Protein AF-A0A373DDN1-F1 (afdb_monomer_lite)

Foldseek 3Di:
DDDDDDDDDDDDDDDDDDDDDDDDDDDDDDPPPPPPPDPLDQPWDKDFLVPDDFFKWKDDPRITTFFAQPQWQDQFFDPWFDLSTKGKDFASRCSHAAEDAPPIFIKGFDDPDDDQKKKKWFKDWWAQAQQFFDQDQDPVRFTKDAQVRGDPPGQCNVFPCVPRPRHIKTFADKQPHGDDPVQATSRRTGHDADAQDKIWIWIDDDNDTDIDITGSGMIMIGTDGMDMFRDWADDPSRMITTDDDQPDDFGWIDMRSSHIHGYHDHPDPDDD

pLDDT: mean 83.94, std 22.07, range [29.09, 98.5]

Structure (mmCIF, N/CA/C/O backbone):
data_AF-A0A373DDN1-F1
#
_entry.id   AF-A0A373DDN1-F1
#
loop_
_atom_site.group_PDB
_atom_site.id
_atom_site.type_symbol
_atom_site.label_atom_id
_atom_site.label_alt_id
_atom_site.label_comp_id
_atom_site.label_asym_id
_atom_site.label_entity_id
_atom_site.label_seq_id
_atom_site.pdbx_PDB_ins_code
_at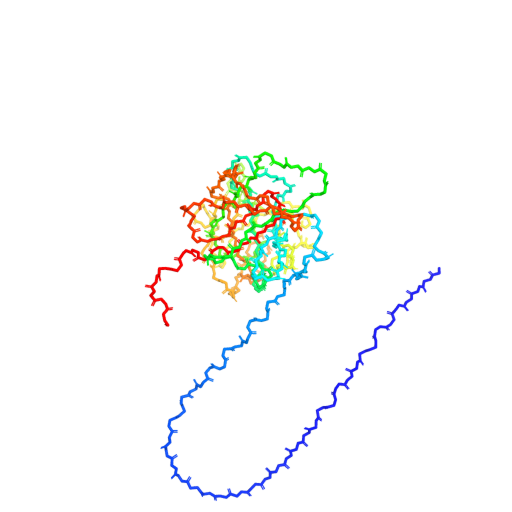om_site.Cartn_x
_atom_site.Cartn_y
_atom_site.Cartn_z
_atom_site.occupancy
_atom_site.B_iso_or_equiv
_atom_site.auth_seq_id
_atom_site.auth_comp_id
_atom_site.auth_asym_id
_atom_site.auth_atom_id
_atom_site.pdbx_PDB_model_num
ATOM 1 N N . MET A 1 1 ? -16.247 -38.563 -6.023 1.00 38.28 1 MET A N 1
ATOM 2 C CA . MET A 1 1 ? -14.884 -39.113 -6.185 1.00 38.28 1 MET A CA 1
ATOM 3 C C . MET A 1 1 ? -13.932 -38.127 -5.522 1.00 38.28 1 MET A C 1
ATOM 5 O O . MET A 1 1 ? -13.609 -37.107 -6.104 1.00 38.28 1 MET A O 1
ATOM 9 N N . LEU A 1 2 ? -13.654 -38.348 -4.236 1.00 30.34 2 LEU A N 1
ATOM 10 C CA . LEU A 1 2 ? -12.919 -37.440 -3.349 1.00 30.34 2 LEU A CA 1
ATOM 11 C C . LEU A 1 2 ? -11.465 -37.910 -3.268 1.00 30.34 2 LEU A C 1
ATOM 13 O O . LEU A 1 2 ? -11.209 -38.995 -2.748 1.00 30.34 2 LEU A O 1
ATOM 17 N N . ILE A 1 3 ? -10.524 -37.115 -3.773 1.00 32.00 3 ILE A N 1
ATOM 18 C CA . ILE A 1 3 ? -9.089 -37.386 -3.641 1.00 32.00 3 ILE A CA 1
ATOM 19 C C . ILE A 1 3 ? -8.580 -36.590 -2.436 1.00 32.00 3 ILE A C 1
ATOM 21 O O . ILE A 1 3 ? -8.402 -35.379 -2.503 1.00 32.00 3 ILE A O 1
ATOM 25 N N . LYS A 1 4 ? -8.374 -37.283 -1.311 1.00 31.09 4 LYS A N 1
ATOM 26 C CA . LYS A 1 4 ? -7.662 -36.758 -0.139 1.00 31.09 4 LYS A CA 1
ATOM 27 C C . LYS A 1 4 ? -6.159 -36.827 -0.412 1.00 31.09 4 LYS A C 1
ATOM 29 O O . LYS A 1 4 ? -5.615 -37.923 -0.518 1.00 31.09 4 LYS A O 1
ATOM 34 N N . HIS A 1 5 ? -5.487 -35.681 -0.489 1.00 34.69 5 HIS A N 1
ATOM 35 C CA . HIS A 1 5 ? -4.027 -35.612 -0.522 1.00 34.69 5 HIS A CA 1
ATOM 36 C C . HIS A 1 5 ? -3.501 -35.522 0.920 1.00 34.69 5 HIS A C 1
ATOM 38 O O . HIS A 1 5 ? -3.707 -34.525 1.607 1.00 34.69 5 HIS A O 1
ATOM 44 N N . GLN A 1 6 ? -2.876 -36.594 1.415 1.00 34.81 6 GLN A N 1
ATOM 45 C CA . GLN A 1 6 ? -2.192 -36.594 2.710 1.00 34.81 6 GLN A CA 1
ATOM 46 C C . GLN A 1 6 ? -0.756 -36.086 2.548 1.00 34.81 6 GLN A C 1
ATOM 48 O O . GLN A 1 6 ? 0.070 -36.738 1.912 1.00 34.81 6 GLN A O 1
ATOM 53 N N . ILE A 1 7 ? -0.443 -34.952 3.178 1.00 37.59 7 ILE A N 1
ATOM 54 C CA . ILE A 1 7 ? 0.923 -34.430 3.290 1.00 37.59 7 ILE A CA 1
ATOM 55 C C . ILE A 1 7 ? 1.607 -35.091 4.494 1.00 37.59 7 ILE A C 1
ATOM 57 O O . ILE A 1 7 ? 1.176 -34.987 5.643 1.00 37.59 7 ILE A O 1
ATOM 61 N N . ARG A 1 8 ? 2.692 -35.812 4.212 1.00 32.22 8 ARG A N 1
ATOM 62 C CA . ARG A 1 8 ? 3.462 -36.629 5.155 1.00 32.22 8 ARG A CA 1
ATOM 63 C C . ARG A 1 8 ? 4.568 -35.774 5.795 1.00 32.22 8 ARG A C 1
ATOM 65 O O . ARG A 1 8 ? 5.596 -35.530 5.170 1.00 32.22 8 ARG A O 1
ATOM 72 N N . LYS A 1 9 ? 4.379 -35.335 7.048 1.00 34.62 9 LYS A N 1
ATOM 73 C CA . LYS A 1 9 ? 5.399 -34.621 7.851 1.00 34.62 9 LYS A CA 1
ATOM 74 C C . LYS A 1 9 ? 6.630 -35.515 8.096 1.00 34.62 9 LYS A C 1
ATOM 76 O O . LYS A 1 9 ? 6.524 -36.546 8.763 1.00 34.62 9 LYS A O 1
ATOM 81 N N . LYS A 1 10 ? 7.807 -35.118 7.597 1.00 35.19 10 LYS A N 1
ATOM 82 C CA . LYS A 1 10 ? 9.105 -35.716 7.966 1.00 35.19 10 LYS A CA 1
ATOM 83 C C . LYS A 1 10 ? 9.575 -35.122 9.300 1.00 35.19 10 LYS A C 1
ATOM 85 O O . LYS A 1 10 ? 9.791 -33.922 9.403 1.00 35.19 10 LYS A O 1
ATOM 90 N N . LYS A 1 11 ? 9.736 -35.973 10.318 1.00 32.91 11 LYS A N 1
ATOM 91 C CA . LYS A 1 11 ? 10.348 -35.631 11.612 1.00 32.91 11 LYS A CA 1
ATOM 92 C C . LYS A 1 11 ? 11.876 -35.674 11.475 1.00 32.91 11 LYS A C 1
ATOM 94 O O . LYS A 1 11 ? 12.429 -36.755 11.274 1.00 32.91 11 LYS A O 1
ATOM 99 N N . GLY A 1 12 ? 12.542 -34.525 11.578 1.00 33.50 12 GLY A N 1
ATOM 100 C CA . GLY A 1 12 ? 13.995 -34.445 11.747 1.00 33.50 12 GLY A CA 1
ATOM 101 C C . GLY A 1 12 ? 14.385 -34.863 13.166 1.00 33.50 12 GLY A C 1
ATOM 102 O O . GLY A 1 12 ? 13.802 -34.385 14.136 1.00 33.50 12 GLY A O 1
ATOM 103 N N . LYS A 1 13 ? 15.323 -35.805 13.288 1.00 33.34 13 LYS A N 1
ATOM 104 C CA . LYS A 1 13 ? 15.887 -36.258 14.566 1.00 33.34 13 LYS A CA 1
ATOM 105 C C . LYS A 1 13 ? 16.989 -35.282 14.992 1.00 33.34 13 LYS A C 1
ATOM 107 O O . LYS A 1 13 ? 17.983 -35.173 14.282 1.00 33.34 13 LYS A O 1
ATOM 112 N N . LEU A 1 14 ? 16.831 -34.620 16.140 1.00 31.55 14 LEU A N 1
ATOM 113 C CA . LEU A 1 14 ? 17.933 -33.943 16.830 1.00 31.55 14 LEU A CA 1
ATOM 114 C C . LEU A 1 14 ? 18.895 -35.001 17.388 1.00 31.55 14 LEU A C 1
ATOM 116 O O . LEU A 1 14 ? 18.476 -35.892 18.129 1.00 31.55 14 LEU A O 1
ATOM 120 N N . LEU A 1 15 ? 20.176 -34.894 17.038 1.00 32.25 15 LEU A N 1
ATOM 121 C CA . LEU A 1 15 ? 21.256 -35.671 17.636 1.00 32.25 15 LEU A CA 1
ATOM 122 C C . LEU A 1 15 ? 21.896 -34.812 18.737 1.00 32.25 15 LEU A C 1
ATOM 124 O O . LEU A 1 15 ? 22.508 -33.788 18.448 1.00 32.25 15 LEU A O 1
ATOM 128 N N . ALA A 1 16 ? 21.726 -35.213 19.995 1.00 32.25 16 ALA A N 1
ATOM 129 C CA . ALA A 1 16 ? 22.420 -34.619 21.131 1.00 32.25 16 ALA A CA 1
ATOM 130 C C . ALA A 1 16 ? 23.812 -35.257 21.257 1.00 32.25 16 ALA A C 1
ATOM 132 O O . ALA A 1 16 ? 23.916 -36.470 21.440 1.00 32.25 16 ALA A O 1
ATOM 133 N N . ILE A 1 17 ? 24.873 -34.454 21.171 1.00 35.41 17 ILE A N 1
ATOM 134 C CA . ILE A 1 17 ? 26.232 -34.864 21.543 1.00 35.41 17 ILE A CA 1
ATOM 135 C C . ILE A 1 17 ? 26.599 -34.092 22.806 1.00 35.41 17 ILE A C 1
ATOM 137 O O . ILE A 1 17 ? 26.802 -32.882 22.774 1.00 35.41 17 ILE A O 1
ATOM 141 N N . GLY A 1 18 ? 26.646 -34.812 23.925 1.00 31.58 18 GLY A N 1
ATOM 142 C CA . GLY A 1 18 ? 27.251 -34.341 25.161 1.00 31.58 18 GLY A CA 1
ATOM 143 C C . GLY A 1 18 ? 28.733 -34.703 25.196 1.00 31.58 18 GLY A C 1
ATOM 144 O O . GLY A 1 18 ? 29.097 -35.838 24.901 1.00 31.58 18 GLY A O 1
ATOM 145 N N . VAL A 1 19 ? 29.572 -33.755 25.608 1.00 34.69 19 VAL A N 1
ATOM 146 C CA . VAL A 1 19 ? 30.915 -34.019 26.136 1.00 34.69 19 VAL A CA 1
ATOM 147 C C . VAL A 1 19 ? 31.100 -33.133 27.362 1.00 34.69 19 VAL A C 1
ATOM 149 O O . VAL A 1 19 ? 30.866 -31.928 27.313 1.00 34.69 19 VAL A O 1
ATOM 152 N N . ALA A 1 20 ? 31.481 -33.759 28.471 1.00 32.00 20 ALA A N 1
ATOM 153 C CA . ALA A 1 20 ? 31.735 -33.119 29.749 1.00 32.00 20 ALA A CA 1
ATOM 154 C C . ALA A 1 20 ? 33.243 -33.049 30.051 1.00 32.00 20 ALA A C 1
ATOM 156 O O . ALA A 1 20 ? 33.975 -33.994 29.772 1.00 32.00 20 ALA A O 1
ATOM 157 N N . MET A 1 21 ? 33.600 -31.965 30.752 1.00 32.56 21 MET A N 1
ATOM 158 C CA . MET A 1 21 ? 34.724 -31.751 31.684 1.00 32.56 21 MET A CA 1
ATOM 159 C C . MET A 1 21 ? 36.158 -31.498 31.177 1.00 32.56 21 MET A C 1
ATOM 161 O O . MET A 1 21 ? 36.818 -32.366 30.620 1.00 32.56 21 MET A O 1
ATOM 165 N N . GLY A 1 22 ? 36.687 -30.335 31.592 1.00 29.09 22 GLY A N 1
ATOM 166 C CA . GLY A 1 22 ? 38.118 -30.044 31.759 1.00 29.09 22 GLY A CA 1
ATOM 167 C C . GLY A 1 22 ? 38.384 -28.578 32.146 1.00 29.09 22 GLY A C 1
ATOM 168 O O . GLY A 1 22 ? 38.060 -27.681 31.382 1.00 29.09 22 GLY A O 1
ATOM 169 N N . LEU A 1 23 ? 38.927 -28.342 33.346 1.00 31.22 23 LEU A N 1
ATOM 170 C CA . LEU A 1 23 ? 39.119 -27.048 34.030 1.00 31.22 23 LEU A CA 1
ATOM 171 C C . LEU A 1 23 ? 40.265 -26.145 33.499 1.00 31.22 23 LEU A C 1
ATOM 173 O O . LEU A 1 23 ? 41.270 -26.639 33.004 1.00 31.22 23 LEU A O 1
ATOM 177 N N . MET A 1 24 ? 40.144 -24.849 33.851 1.00 33.66 24 MET A N 1
ATOM 178 C CA . MET A 1 24 ? 41.166 -23.788 34.039 1.00 33.66 24 MET A CA 1
ATOM 179 C C . MET A 1 24 ? 41.831 -23.138 32.810 1.00 33.66 24 MET A C 1
ATOM 181 O O . MET A 1 24 ? 42.759 -23.673 32.221 1.00 33.66 24 MET A O 1
ATOM 185 N N . SER A 1 25 ? 41.519 -21.859 32.568 1.00 32.31 25 SER A N 1
ATOM 186 C CA . SER A 1 25 ? 42.367 -20.724 32.995 1.00 32.31 25 SER A CA 1
ATOM 187 C C . SER A 1 25 ? 41.760 -19.385 32.543 1.00 32.31 25 SER A C 1
ATOM 189 O O . SER A 1 25 ? 41.100 -19.295 31.511 1.00 32.31 25 SER A O 1
ATOM 191 N N . CYS A 1 26 ? 41.929 -18.348 33.364 1.00 35.50 26 CYS A N 1
ATOM 192 C CA . CYS A 1 26 ? 41.456 -16.995 33.098 1.00 35.50 26 CYS A CA 1
ATOM 193 C C . CYS A 1 26 ? 42.289 -16.318 32.004 1.00 35.50 26 CYS A C 1
ATOM 195 O O . CYS A 1 26 ? 43.483 -16.115 32.201 1.00 35.50 26 CYS A O 1
ATOM 197 N N . THR A 1 27 ? 41.635 -15.817 30.957 1.00 33.94 27 THR A N 1
ATOM 198 C CA . THR A 1 27 ? 42.059 -14.593 30.264 1.00 33.94 27 THR A CA 1
ATOM 199 C C . THR A 1 27 ? 40.825 -13.810 29.839 1.00 33.94 27 THR A C 1
ATOM 201 O O . THR A 1 27 ? 40.026 -14.266 29.026 1.00 33.94 27 THR A O 1
ATOM 204 N N . ILE A 1 28 ? 40.679 -12.623 30.420 1.00 44.28 28 ILE A N 1
ATOM 205 C CA . ILE A 1 28 ? 39.712 -11.601 30.031 1.00 44.28 28 ILE A CA 1
ATOM 206 C C . ILE A 1 28 ? 40.045 -11.180 28.596 1.00 44.28 28 ILE A C 1
ATOM 208 O O . ILE A 1 28 ? 41.098 -10.596 28.364 1.00 44.28 28 ILE A O 1
ATOM 212 N N . THR A 1 29 ? 39.159 -11.460 27.642 1.00 39.19 29 THR A N 1
ATOM 213 C CA . THR A 1 29 ? 39.108 -10.765 26.346 1.00 39.19 29 THR A CA 1
ATOM 214 C C . THR A 1 29 ? 37.643 -10.533 25.990 1.00 39.19 29 THR A C 1
ATOM 216 O O . THR A 1 29 ? 36.791 -11.388 26.225 1.00 39.19 29 THR A O 1
ATOM 219 N N . GLY A 1 30 ? 37.341 -9.306 25.567 1.00 33.56 30 GLY A N 1
ATOM 220 C CA . GLY A 1 30 ? 35.992 -8.763 25.486 1.00 33.56 30 GLY A CA 1
ATOM 221 C C . GLY A 1 30 ? 35.058 -9.569 24.589 1.00 33.56 30 GLY A C 1
ATOM 222 O O . GLY A 1 30 ? 35.368 -9.844 23.433 1.00 33.56 30 GLY A O 1
ATOM 223 N N . CYS A 1 31 ? 33.877 -9.881 25.123 1.00 30.28 31 CYS A N 1
ATOM 224 C CA . CYS A 1 31 ? 32.713 -10.228 24.321 1.00 30.28 31 CYS A CA 1
ATOM 225 C C . CYS A 1 31 ? 32.264 -8.977 23.558 1.00 30.28 31 CYS A C 1
ATOM 227 O O . CYS A 1 31 ? 31.379 -8.251 24.003 1.00 30.28 31 CYS A O 1
ATOM 229 N N . SER A 1 32 ? 32.870 -8.719 22.403 1.00 35.19 32 SER A N 1
ATOM 230 C CA . SER A 1 32 ? 32.142 -8.035 21.342 1.00 35.19 32 SER A CA 1
ATOM 231 C C . SER A 1 32 ? 31.097 -9.032 20.862 1.00 35.19 32 SER A C 1
ATOM 233 O O . SER A 1 32 ? 31.432 -10.003 20.185 1.00 35.19 32 SER A O 1
ATOM 235 N N . ALA A 1 33 ? 29.849 -8.855 21.290 1.00 39.16 33 ALA A N 1
ATOM 236 C CA . ALA A 1 33 ? 28.734 -9.569 20.696 1.00 39.16 33 ALA A CA 1
ATOM 237 C C . ALA A 1 33 ? 28.715 -9.207 19.206 1.00 39.16 33 ALA A C 1
ATOM 239 O O . ALA A 1 33 ? 28.336 -8.100 18.830 1.00 39.16 33 ALA A O 1
ATOM 240 N N . ILE A 1 34 ? 29.197 -10.120 18.363 1.00 38.00 34 ILE A N 1
ATOM 241 C CA . ILE A 1 34 ? 28.939 -10.072 16.931 1.00 38.00 34 ILE A CA 1
ATOM 242 C C . ILE A 1 34 ? 27.452 -10.379 16.821 1.00 38.00 34 ILE A C 1
ATOM 244 O O . ILE A 1 34 ? 27.039 -11.532 16.938 1.00 38.00 34 ILE A O 1
ATOM 248 N N . ILE A 1 35 ? 26.644 -9.330 16.692 1.00 42.75 35 ILE A N 1
ATOM 249 C CA . ILE A 1 35 ? 25.263 -9.461 16.253 1.00 42.75 35 ILE A CA 1
ATOM 250 C C . ILE A 1 35 ? 25.374 -10.034 14.841 1.00 42.75 35 ILE A C 1
ATOM 252 O O . ILE A 1 35 ? 25.771 -9.333 13.912 1.00 42.75 35 ILE A O 1
ATOM 256 N N . GLN A 1 36 ? 25.134 -11.338 14.699 1.00 36.41 36 GLN A N 1
ATOM 257 C CA . GLN A 1 36 ? 24.885 -11.927 13.392 1.00 36.41 36 GLN A CA 1
ATOM 258 C C . GLN A 1 36 ? 23.600 -11.274 12.899 1.00 36.41 36 GLN A C 1
ATOM 260 O O . GLN A 1 36 ? 22.520 -11.578 13.396 1.00 36.41 36 GLN A O 1
ATOM 265 N N . GLN A 1 37 ? 23.748 -10.300 12.006 1.00 40.94 37 GLN A N 1
ATOM 266 C CA . GLN A 1 37 ? 22.637 -9.762 11.248 1.00 40.94 37 GLN A CA 1
ATOM 267 C C . GLN A 1 37 ? 22.041 -10.945 10.491 1.00 40.94 37 GLN A C 1
ATOM 269 O O . GLN A 1 37 ? 22.718 -11.556 9.663 1.00 40.94 37 GLN A O 1
ATOM 274 N N . GLU A 1 38 ? 20.832 -11.337 10.881 1.00 45.44 38 GLU A N 1
ATOM 275 C CA . GLU A 1 38 ? 20.082 -12.379 10.197 1.00 45.44 38 GLU A CA 1
ATOM 276 C C . GLU A 1 38 ? 19.988 -11.974 8.723 1.00 45.44 38 GLU A C 1
ATOM 278 O O . GLU A 1 38 ? 19.633 -10.837 8.402 1.00 45.44 38 GLU A O 1
ATOM 283 N N . GLU A 1 39 ? 20.439 -12.857 7.834 1.00 43.31 39 GLU A N 1
ATOM 284 C CA . GLU A 1 39 ? 20.445 -12.587 6.402 1.00 43.31 39 GLU A CA 1
ATOM 285 C C . GLU A 1 39 ? 18.990 -12.406 5.964 1.00 43.31 39 GLU A C 1
ATOM 287 O O . GLU A 1 39 ? 18.180 -13.327 6.077 1.00 43.31 39 GLU A O 1
ATOM 292 N N . VAL A 1 40 ? 18.639 -11.195 5.526 1.00 53.75 40 VAL A N 1
ATOM 293 C CA . VAL A 1 40 ? 17.295 -10.903 5.024 1.00 53.75 40 VAL A CA 1
ATOM 294 C C . VAL A 1 40 ? 17.109 -11.711 3.745 1.00 53.75 40 VAL A C 1
ATOM 296 O O . VAL A 1 40 ? 17.644 -11.362 2.694 1.00 53.75 40 VAL A O 1
ATOM 299 N N . VAL A 1 41 ? 16.377 -12.820 3.843 1.00 58.41 41 VAL A N 1
ATOM 300 C CA . VAL A 1 41 ? 16.023 -13.640 2.685 1.00 58.41 41 VAL A CA 1
ATOM 301 C C . VAL A 1 41 ? 14.959 -12.886 1.893 1.00 58.41 41 VAL A C 1
ATOM 303 O O . VAL A 1 41 ? 13.795 -12.835 2.294 1.00 58.41 41 VAL A O 1
ATOM 306 N N . LEU A 1 42 ? 15.377 -12.280 0.783 1.00 70.88 42 LEU A N 1
ATOM 307 C CA . LEU A 1 42 ? 14.467 -11.711 -0.204 1.00 70.88 42 LEU A CA 1
ATOM 308 C C . LEU A 1 42 ? 13.702 -12.851 -0.882 1.00 70.88 42 LEU A C 1
ATOM 310 O O . LEU A 1 42 ? 14.303 -13.829 -1.325 1.00 70.88 42 LEU A O 1
ATOM 314 N N . ASP A 1 43 ? 12.383 -12.719 -0.960 1.00 81.25 43 ASP A N 1
ATOM 315 C CA . ASP A 1 43 ? 11.510 -13.682 -1.637 1.00 81.25 43 ASP A CA 1
ATOM 316 C C . ASP A 1 43 ? 10.819 -12.968 -2.798 1.00 81.25 43 ASP A C 1
ATOM 318 O O . ASP A 1 43 ? 9.665 -12.547 -2.715 1.00 81.25 43 ASP A O 1
ATOM 322 N N . ILE A 1 44 ? 11.600 -12.729 -3.850 1.00 86.56 44 ILE A N 1
ATOM 323 C CA . ILE A 1 44 ? 11.195 -11.952 -5.020 1.00 86.56 44 ILE A CA 1
ATOM 324 C C . ILE A 1 44 ? 11.270 -12.869 -6.244 1.00 86.56 44 ILE A C 1
ATOM 326 O O . ILE A 1 44 ? 12.314 -13.486 -6.462 1.00 86.56 44 ILE A O 1
ATOM 330 N N . PRO A 1 45 ? 10.213 -12.959 -7.074 1.00 86.50 45 PRO A N 1
ATOM 331 C CA . PRO A 1 45 ? 10.267 -13.728 -8.311 1.00 86.50 45 PRO A CA 1
ATOM 332 C C . PRO A 1 45 ? 11.380 -13.232 -9.243 1.00 86.50 45 PRO A C 1
ATOM 334 O O . PRO A 1 45 ? 11.372 -12.071 -9.664 1.00 86.50 45 PRO A O 1
ATOM 337 N N . GLU A 1 46 ? 12.302 -14.132 -9.586 1.00 92.62 46 GLU A N 1
ATOM 338 C CA . GLU A 1 46 ? 13.427 -13.869 -10.485 1.00 92.62 46 GLU A CA 1
ATOM 339 C C . GLU A 1 46 ? 13.197 -14.473 -11.873 1.00 92.62 46 GLU A C 1
ATOM 341 O O . GLU A 1 46 ? 12.718 -15.600 -12.008 1.00 92.62 46 GLU A O 1
ATOM 346 N N . TYR A 1 47 ? 13.618 -13.745 -12.905 1.00 95.19 47 TYR A N 1
ATOM 347 C CA . TYR A 1 47 ? 13.579 -14.181 -14.298 1.00 95.19 47 TYR A CA 1
ATOM 348 C C . TYR A 1 47 ? 14.915 -13.912 -14.988 1.00 95.19 47 TYR A C 1
ATOM 350 O O . TYR A 1 47 ? 15.699 -13.043 -14.586 1.00 95.19 47 TYR A O 1
ATOM 358 N N . LYS A 1 48 ? 15.160 -14.644 -16.072 1.00 94.94 48 LYS A N 1
ATOM 359 C CA . LYS A 1 48 ? 16.217 -14.380 -17.048 1.00 94.94 48 LYS A CA 1
ATOM 360 C C . LYS A 1 48 ? 15.600 -13.840 -18.335 1.00 94.94 48 LYS A C 1
ATOM 362 O O . LYS A 1 48 ? 14.396 -13.884 -18.559 1.00 94.94 48 LYS A O 1
ATOM 367 N N . GLU A 1 49 ? 16.434 -13.315 -19.226 1.00 92.94 49 GLU A N 1
ATOM 368 C CA . GLU A 1 49 ? 15.944 -12.741 -20.488 1.00 92.94 49 GLU A CA 1
ATOM 369 C C . GLU A 1 49 ? 15.133 -13.762 -21.315 1.00 92.94 49 GLU A C 1
ATOM 371 O O . GLU A 1 49 ? 14.099 -13.428 -21.905 1.00 92.94 49 GLU A O 1
ATOM 376 N N . SER A 1 50 ? 15.576 -15.025 -21.316 1.00 92.12 50 SER A N 1
ATOM 377 C CA . SER A 1 50 ? 14.989 -16.112 -22.104 1.00 92.12 50 SER A CA 1
ATOM 378 C C . SER A 1 50 ? 13.576 -16.514 -21.680 1.00 92.12 50 SER A C 1
ATOM 380 O O . SER A 1 50 ? 12.826 -17.023 -22.512 1.00 92.12 50 SER A O 1
ATOM 382 N N . ASP A 1 51 ? 13.219 -16.316 -20.411 1.00 93.56 51 ASP A N 1
ATOM 383 C CA . ASP A 1 51 ? 11.935 -16.714 -19.822 1.00 93.56 51 ASP A CA 1
ATOM 384 C C . ASP A 1 51 ? 11.122 -15.531 -19.274 1.00 93.56 51 ASP A C 1
ATOM 386 O O . ASP A 1 51 ? 10.032 -15.737 -18.744 1.00 93.56 51 ASP A O 1
ATOM 390 N N . LEU A 1 52 ? 11.595 -14.296 -19.478 1.00 94.69 52 LEU A N 1
ATOM 391 C CA . LEU A 1 52 ? 10.901 -13.078 -19.066 1.00 94.69 52 LEU A CA 1
ATOM 392 C C . LEU A 1 52 ? 9.499 -12.995 -19.709 1.00 94.69 52 LEU A C 1
ATOM 394 O O . LEU A 1 52 ? 9.415 -12.967 -20.949 1.00 94.69 52 LEU A O 1
ATOM 398 N N . PRO A 1 53 ? 8.408 -12.943 -18.923 1.00 95.00 53 PRO A N 1
ATOM 399 C CA . PRO A 1 53 ? 7.067 -12.744 -19.457 1.00 95.00 53 PRO A CA 1
ATOM 400 C C . PRO A 1 53 ? 6.835 -11.283 -19.873 1.00 95.00 53 PRO A C 1
ATOM 402 O O . PRO A 1 53 ? 7.701 -10.424 -19.710 1.00 95.00 53 PRO A O 1
ATOM 405 N N . ASP A 1 54 ? 5.668 -11.009 -20.453 1.00 95.62 54 ASP A N 1
ATOM 406 C CA . ASP A 1 54 ? 5.252 -9.639 -20.752 1.00 95.62 54 ASP A CA 1
ATOM 407 C C . ASP A 1 54 ? 4.919 -8.916 -19.427 1.00 95.62 54 ASP A C 1
ATOM 409 O O . ASP A 1 54 ? 4.274 -9.498 -18.553 1.00 95.62 54 ASP A O 1
ATOM 413 N N . GLY A 1 55 ? 5.379 -7.674 -19.259 1.00 95.62 55 GLY A N 1
ATOM 414 C CA . GLY A 1 55 ? 5.208 -6.892 -18.030 1.00 95.62 55 GLY A CA 1
ATOM 415 C C . GLY A 1 55 ? 6.330 -5.886 -17.757 1.00 95.62 55 GLY A C 1
ATOM 416 O O . GLY A 1 55 ? 7.222 -5.680 -18.585 1.00 95.62 55 GLY A O 1
ATOM 417 N N . VAL A 1 56 ? 6.269 -5.264 -16.576 1.00 96.56 56 VAL A N 1
ATOM 418 C CA . VAL A 1 56 ? 7.291 -4.356 -16.029 1.00 96.56 56 VAL A CA 1
ATOM 419 C C . VAL A 1 56 ? 8.190 -5.116 -15.057 1.00 96.56 56 VAL A C 1
ATOM 421 O O . VAL A 1 56 ? 7.695 -5.895 -14.247 1.00 96.56 56 VAL A O 1
ATOM 424 N N . PHE A 1 57 ? 9.500 -4.865 -15.104 1.00 97.25 57 PHE A N 1
ATOM 425 C CA . PHE A 1 57 ? 10.480 -5.516 -14.231 1.00 97.25 57 PHE A CA 1
ATOM 426 C C . PHE A 1 57 ? 11.580 -4.554 -13.790 1.00 97.25 57 PHE A C 1
ATOM 428 O O . PHE A 1 57 ? 11.993 -3.673 -14.546 1.00 97.25 57 PHE A O 1
ATOM 435 N N . LEU A 1 58 ? 12.115 -4.773 -12.590 1.00 96.31 58 LEU A N 1
ATOM 436 C CA . LEU A 1 58 ? 13.416 -4.241 -12.199 1.00 96.31 58 LEU A CA 1
ATOM 437 C C . LEU A 1 58 ? 14.507 -5.161 -12.758 1.00 96.31 58 LEU A C 1
ATOM 439 O O . LEU A 1 58 ? 14.503 -6.356 -12.487 1.00 96.31 58 LEU A O 1
ATOM 443 N N . LYS A 1 59 ? 15.466 -4.616 -13.496 1.00 95.38 59 LYS A N 1
ATOM 444 C CA . LYS A 1 59 ? 16.639 -5.327 -14.004 1.00 95.38 59 LYS A CA 1
ATOM 445 C C . LYS A 1 59 ? 17.884 -4.932 -13.212 1.00 95.38 59 LYS A C 1
ATOM 447 O O . LYS A 1 59 ? 18.243 -3.752 -13.149 1.00 95.38 59 LYS A O 1
ATOM 452 N N . VAL A 1 60 ? 18.556 -5.943 -12.668 1.00 92.00 60 VAL A N 1
ATOM 453 C CA . VAL A 1 60 ? 19.859 -5.847 -12.000 1.00 92.00 60 VAL A CA 1
ATOM 454 C C . VAL A 1 60 ? 20.796 -6.819 -12.700 1.00 92.00 60 VAL A C 1
ATOM 456 O O . VAL A 1 60 ? 20.548 -8.024 -12.702 1.00 92.00 60 VAL A O 1
ATOM 459 N N . ASP A 1 61 ? 21.838 -6.292 -13.341 1.00 89.50 61 ASP A N 1
ATOM 460 C CA . ASP A 1 61 ? 22.725 -7.065 -14.216 1.00 89.50 61 ASP A CA 1
ATOM 461 C C . ASP A 1 61 ? 21.916 -7.903 -15.229 1.00 89.50 61 ASP A C 1
ATOM 463 O O . ASP A 1 61 ? 21.171 -7.331 -16.029 1.00 89.50 61 ASP A O 1
ATOM 467 N N . ASP A 1 62 ? 22.014 -9.233 -15.168 1.00 91.12 62 ASP A N 1
ATOM 468 C CA . ASP A 1 62 ? 21.324 -10.187 -16.049 1.00 91.12 62 ASP A CA 1
ATOM 469 C C . ASP A 1 62 ? 20.103 -10.859 -15.384 1.00 91.12 62 ASP A C 1
ATOM 471 O O . ASP A 1 62 ? 19.645 -11.920 -15.826 1.00 91.12 62 ASP A O 1
ATOM 475 N N . THR A 1 63 ? 19.598 -10.295 -14.285 1.00 94.19 63 THR A N 1
ATOM 476 C CA . THR A 1 63 ? 18.428 -10.804 -13.556 1.00 94.19 63 THR A CA 1
ATOM 477 C C . THR A 1 63 ? 17.308 -9.771 -13.548 1.00 94.19 63 THR A C 1
ATOM 479 O O . THR A 1 63 ? 17.540 -8.570 -13.406 1.00 94.19 63 THR A O 1
ATOM 482 N N . PHE A 1 64 ? 16.080 -10.257 -13.696 1.00 96.75 64 PHE A N 1
ATOM 483 C CA . PHE A 1 64 ? 14.867 -9.453 -13.711 1.00 96.75 64 PHE A CA 1
ATOM 484 C C . PHE A 1 64 ? 13.994 -9.830 -12.518 1.00 96.75 64 PHE A C 1
ATOM 486 O O . PHE A 1 64 ? 13.793 -11.010 -12.248 1.00 96.75 64 PHE A O 1
ATOM 493 N N . TYR A 1 65 ? 13.451 -8.827 -11.843 1.00 95.94 65 TYR A N 1
ATOM 494 C CA . TYR A 1 65 ? 12.639 -8.962 -10.644 1.00 95.94 65 TYR A CA 1
ATOM 495 C C . TYR A 1 65 ? 11.258 -8.374 -10.903 1.00 95.94 65 TYR A C 1
ATOM 497 O O . TYR A 1 65 ? 11.141 -7.224 -11.343 1.00 95.94 65 TYR A O 1
ATOM 505 N N . ALA A 1 66 ? 10.214 -9.160 -10.644 1.00 95.44 66 ALA A N 1
ATOM 506 C CA . ALA A 1 66 ? 8.849 -8.655 -10.730 1.00 95.44 66 ALA A CA 1
ATOM 507 C C . ALA A 1 66 ? 8.579 -7.652 -9.590 1.00 95.44 66 ALA A C 1
ATOM 509 O O . ALA A 1 66 ? 8.938 -7.937 -8.445 1.00 95.44 66 ALA A O 1
ATOM 510 N N . PRO A 1 67 ? 7.941 -6.502 -9.872 1.00 95.62 67 PRO A N 1
ATOM 511 C CA . PRO A 1 67 ? 7.414 -5.620 -8.840 1.00 95.62 67 PRO A CA 1
ATOM 512 C C . PRO A 1 67 ? 6.409 -6.355 -7.944 1.00 95.62 67 PRO A C 1
ATOM 514 O O . PRO A 1 67 ? 5.724 -7.281 -8.386 1.00 95.62 67 PRO A O 1
ATOM 517 N N . TYR A 1 68 ? 6.292 -5.933 -6.687 1.00 96.00 68 TYR A N 1
ATOM 518 C CA . TYR A 1 68 ? 5.372 -6.570 -5.749 1.00 96.00 68 TYR A CA 1
ATOM 519 C C . TYR A 1 68 ? 3.946 -6.064 -5.961 1.00 96.00 68 TYR A C 1
ATOM 521 O O . TYR A 1 68 ? 3.684 -4.865 -5.865 1.00 96.00 68 TYR A O 1
ATOM 529 N N . ASN A 1 69 ? 3.023 -6.964 -6.294 1.00 94.31 69 ASN A N 1
ATOM 530 C CA . ASN A 1 69 ? 1.676 -6.584 -6.724 1.00 94.31 69 ASN A CA 1
ATOM 531 C C . ASN A 1 69 ? 0.598 -6.731 -5.636 1.00 94.31 69 ASN A C 1
ATOM 533 O O . ASN A 1 69 ? -0.530 -6.284 -5.838 1.00 94.31 69 ASN A O 1
ATOM 537 N N . GLU A 1 70 ? 0.932 -7.339 -4.500 1.00 94.12 70 GLU A N 1
ATOM 538 C CA . GLU A 1 70 ? -0.002 -7.527 -3.388 1.00 94.12 70 GLU A CA 1
ATOM 539 C C . GLU A 1 70 ? -0.108 -6.270 -2.516 1.00 94.12 70 GLU A C 1
ATOM 541 O O . GLU A 1 70 ? 0.671 -5.326 -2.647 1.00 94.12 70 GLU A O 1
ATOM 546 N N . GLY A 1 71 ? -1.102 -6.234 -1.627 1.00 93.00 71 GLY A N 1
ATOM 547 C CA . GLY A 1 71 ? -1.256 -5.131 -0.675 1.00 93.00 71 GLY A CA 1
ATOM 548 C C . GLY A 1 71 ? -1.729 -3.818 -1.308 1.00 93.00 71 GLY A C 1
ATOM 549 O O . GLY A 1 71 ? -1.575 -2.765 -0.701 1.00 93.00 71 GLY A O 1
ATOM 550 N N . LYS A 1 72 ? -2.325 -3.841 -2.503 1.00 95.56 72 LYS A N 1
ATOM 551 C CA . LYS A 1 72 ? -2.916 -2.651 -3.137 1.00 95.56 72 LYS A CA 1
ATOM 552 C C . LYS A 1 72 ? -4.421 -2.581 -2.905 1.00 95.56 72 LYS A C 1
ATOM 554 O O . LYS A 1 72 ? -5.118 -3.587 -2.989 1.00 95.56 72 LYS A O 1
ATOM 559 N N . THR A 1 73 ? -4.952 -1.381 -2.673 1.00 94.31 73 THR A N 1
ATOM 560 C CA . THR A 1 73 ? -6.408 -1.147 -2.538 1.00 94.31 73 THR A CA 1
ATOM 561 C C . THR A 1 73 ? -7.087 -0.750 -3.849 1.00 94.31 73 THR A C 1
ATOM 563 O O . THR A 1 73 ? -8.258 -0.373 -3.867 1.00 94.31 73 THR A O 1
ATOM 566 N N . TYR A 1 74 ? -6.347 -0.795 -4.951 1.00 94.94 74 TYR A N 1
ATOM 567 C CA . TYR A 1 74 ? -6.753 -0.336 -6.269 1.00 94.94 74 TYR A CA 1
ATOM 568 C C . TYR A 1 74 ? -6.349 -1.366 -7.325 1.00 94.94 74 TYR A C 1
ATOM 570 O O . TYR A 1 74 ? -5.441 -2.163 -7.115 1.00 94.94 74 TYR A O 1
ATOM 578 N N . GLY A 1 75 ? -7.020 -1.330 -8.477 1.00 95.00 75 GLY A N 1
ATOM 579 C CA . GLY A 1 75 ? -6.753 -2.255 -9.584 1.00 95.00 75 GLY A CA 1
ATOM 580 C C . GLY A 1 75 ? -6.601 -1.579 -10.941 1.00 95.00 75 GLY A C 1
ATOM 581 O O . GLY A 1 75 ? -6.742 -2.247 -11.956 1.00 95.00 75 GLY A O 1
ATOM 582 N N . GLN A 1 76 ? -6.407 -0.259 -10.972 1.00 94.69 76 GLN A N 1
ATOM 583 C CA . GLN A 1 76 ? -6.290 0.534 -12.199 1.00 94.69 76 GLN A CA 1
ATOM 584 C C . GLN A 1 76 ? -5.115 1.506 -12.086 1.00 94.69 76 GLN A C 1
ATOM 586 O O . GLN A 1 76 ? -4.797 1.961 -10.980 1.00 94.69 76 GLN A O 1
ATOM 591 N N . THR A 1 77 ? -4.526 1.862 -13.227 1.00 94.94 77 THR A N 1
ATOM 592 C CA . THR A 1 77 ? -3.465 2.871 -13.340 1.00 94.94 77 THR A CA 1
ATOM 593 C C . THR A 1 77 ? -3.917 4.226 -12.790 1.00 94.94 77 THR A C 1
ATOM 595 O O . THR A 1 77 ? -5.050 4.663 -13.007 1.00 94.94 77 THR A O 1
ATOM 598 N N . ALA A 1 78 ? -3.030 4.896 -12.053 1.00 94.19 78 ALA A N 1
ATOM 599 C CA . ALA A 1 78 ? -3.302 6.212 -11.496 1.00 94.19 78 ALA A CA 1
ATOM 600 C C . ALA A 1 78 ? -3.281 7.302 -12.574 1.00 94.19 78 ALA A C 1
ATOM 602 O O . ALA A 1 78 ? -2.388 7.351 -13.412 1.00 94.19 78 ALA A O 1
ATOM 603 N N . MET A 1 79 ? -4.242 8.224 -12.508 1.00 91.94 79 MET A N 1
ATOM 604 C CA . MET A 1 79 ? -4.203 9.476 -13.281 1.00 91.94 79 MET A CA 1
ATOM 605 C C . MET A 1 79 ? -3.804 10.673 -12.413 1.00 91.94 79 MET A C 1
ATOM 607 O O . MET A 1 79 ? -3.251 11.644 -12.911 1.00 91.94 79 MET A O 1
ATOM 611 N N . ASN A 1 80 ? -4.112 10.607 -11.118 1.00 94.69 80 ASN A N 1
ATOM 612 C CA . ASN A 1 80 ? -3.818 11.617 -10.107 1.00 94.69 80 ASN A CA 1
ATOM 613 C C . ASN A 1 80 ? -3.575 10.904 -8.774 1.00 94.69 80 ASN A C 1
ATOM 615 O O . ASN A 1 80 ? -4.054 9.779 -8.589 1.00 94.69 80 ASN A O 1
ATOM 619 N N . SER A 1 81 ? -2.887 11.563 -7.840 1.00 94.12 81 SER A N 1
ATOM 620 C CA . SER A 1 81 ? -2.783 11.040 -6.480 1.00 94.12 81 SER A CA 1
ATOM 621 C C . SER A 1 81 ? -4.137 11.080 -5.773 1.00 94.12 81 SER A C 1
ATOM 623 O O . SER A 1 81 ? -4.983 11.935 -6.049 1.00 94.12 81 SER A O 1
ATOM 625 N N . SER A 1 82 ? -4.369 10.116 -4.883 1.00 95.00 82 SER A N 1
ATOM 626 C CA . SER A 1 82 ? -5.639 9.979 -4.170 1.00 95.00 82 SER A CA 1
ATOM 627 C C . SER A 1 82 ? -5.440 9.360 -2.784 1.00 95.00 82 SER A C 1
ATOM 629 O O . SER A 1 82 ? -4.691 8.389 -2.666 1.00 95.00 82 SER A O 1
ATOM 631 N N . PRO A 1 83 ? -6.145 9.850 -1.744 1.00 91.94 83 PRO A N 1
ATOM 632 C CA . PRO A 1 83 ? -6.115 9.238 -0.417 1.00 91.94 83 PRO A CA 1
ATOM 633 C C . PRO A 1 83 ? -6.693 7.812 -0.381 1.00 91.94 83 PRO A C 1
ATOM 635 O O . PRO A 1 83 ? -6.379 7.066 0.542 1.00 91.94 83 PRO A O 1
ATOM 638 N N . ASP A 1 84 ? -7.483 7.418 -1.386 1.00 92.94 84 ASP A N 1
ATOM 639 C CA . ASP A 1 84 ? -8.089 6.080 -1.483 1.00 92.94 84 ASP A CA 1
ATOM 640 C C . ASP A 1 84 ? -7.140 5.042 -2.108 1.00 92.94 84 ASP A C 1
ATOM 642 O O . ASP A 1 84 ? -7.387 3.831 -2.058 1.00 92.94 84 ASP A O 1
ATOM 646 N N . ARG A 1 85 ? -6.046 5.512 -2.721 1.00 96.56 85 ARG A N 1
ATOM 647 C CA . ARG A 1 85 ? -5.011 4.671 -3.321 1.00 96.56 85 ARG A CA 1
ATOM 648 C C . ARG A 1 85 ? -3.942 4.395 -2.279 1.00 96.56 85 ARG A C 1
ATOM 650 O O . ARG A 1 85 ? -3.012 5.179 -2.084 1.00 96.56 85 ARG A O 1
ATOM 657 N N . VAL A 1 86 ? -4.124 3.278 -1.591 1.00 97.25 86 VAL A N 1
ATOM 658 C CA . VAL A 1 86 ? -3.310 2.835 -0.467 1.00 97.25 86 VAL A CA 1
ATOM 659 C C . VAL A 1 86 ? -2.545 1.583 -0.868 1.00 97.25 86 VAL A C 1
ATOM 661 O O . VAL A 1 86 ? -3.076 0.704 -1.553 1.00 97.25 86 VAL A O 1
ATOM 664 N N . ILE A 1 87 ? -1.296 1.520 -0.419 1.00 97.75 87 ILE A N 1
ATOM 665 C CA . ILE A 1 87 ? -0.570 0.261 -0.294 1.00 97.75 87 ILE A CA 1
ATOM 666 C C . ILE A 1 87 ? -0.339 -0.005 1.189 1.00 97.75 87 ILE A C 1
ATOM 668 O O . ILE A 1 87 ? -0.024 0.909 1.954 1.00 97.75 87 ILE A O 1
ATOM 672 N N . TRP A 1 88 ? -0.564 -1.239 1.609 1.00 96.81 88 TRP A N 1
ATOM 673 C CA . TRP A 1 88 ? -0.493 -1.636 3.011 1.00 96.81 88 TRP A CA 1
ATOM 674 C C . TRP A 1 88 ? 0.094 -3.036 3.146 1.00 96.81 88 TRP A C 1
ATOM 676 O O . TRP A 1 88 ? -0.396 -3.989 2.541 1.00 96.81 88 TRP A O 1
ATOM 686 N N . TYR A 1 89 ? 1.157 -3.137 3.934 1.00 97.19 89 TYR A N 1
ATOM 687 C CA . TYR A 1 89 ? 1.983 -4.335 4.027 1.00 97.19 89 TYR A CA 1
ATOM 688 C C . TYR A 1 89 ? 2.038 -4.822 5.463 1.00 97.19 89 TYR A C 1
ATOM 690 O O . TYR A 1 89 ? 2.212 -4.012 6.374 1.00 97.19 89 TYR A O 1
ATOM 698 N N . LEU A 1 90 ? 1.886 -6.129 5.654 1.00 97.06 90 LEU A N 1
ATOM 699 C CA . LEU A 1 90 ? 2.163 -6.771 6.932 1.00 97.06 90 LEU A CA 1
ATOM 700 C C . LEU A 1 90 ? 3.664 -6.691 7.235 1.00 97.06 90 LEU A C 1
ATOM 702 O O . LEU A 1 90 ? 4.493 -6.661 6.326 1.00 97.06 90 LEU A O 1
ATOM 706 N N . GLU A 1 91 ? 4.017 -6.695 8.517 1.00 93.00 91 GLU A N 1
ATOM 707 C CA . GLU A 1 91 ? 5.399 -6.800 8.984 1.00 93.00 91 GLU A CA 1
ATOM 708 C C . GLU A 1 91 ? 6.090 -8.005 8.318 1.00 93.00 91 GLU A C 1
ATOM 710 O O . GLU A 1 91 ? 5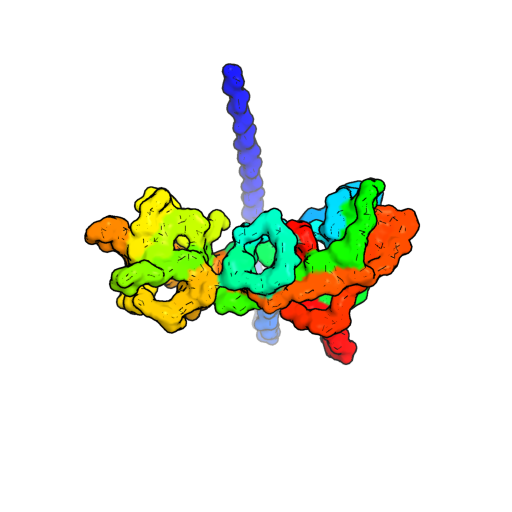.676 -9.155 8.487 1.00 93.00 91 GLU A O 1
ATOM 715 N N . GLY A 1 92 ? 7.149 -7.746 7.548 1.00 90.19 92 GLY A N 1
ATOM 716 C CA . GLY A 1 92 ? 7.897 -8.757 6.812 1.00 90.19 92 GLY A CA 1
ATOM 717 C C . GLY A 1 92 ? 7.466 -8.944 5.355 1.00 90.19 92 GLY A C 1
ATOM 718 O O . GLY A 1 92 ? 8.142 -9.693 4.647 1.00 90.19 92 GLY A O 1
ATOM 719 N N . GLU A 1 93 ? 6.390 -8.310 4.872 1.00 93.06 93 GLU A N 1
ATOM 720 C CA . GLU A 1 93 ? 6.020 -8.339 3.446 1.00 93.06 93 GLU A CA 1
ATOM 721 C C . GLU A 1 93 ? 6.939 -7.450 2.590 1.00 93.06 93 GLU A C 1
ATOM 723 O O . GLU A 1 93 ? 7.099 -7.693 1.393 1.00 93.06 93 GLU A O 1
ATOM 728 N N . GLU A 1 94 ? 7.634 -6.479 3.189 1.00 88.62 94 GLU A N 1
ATOM 729 C CA . GLU A 1 94 ? 8.570 -5.594 2.489 1.00 88.62 94 GLU A CA 1
ATOM 730 C C . GLU A 1 94 ? 9.725 -6.345 1.807 1.00 88.62 94 GLU A C 1
ATOM 732 O O . GLU A 1 94 ? 10.271 -5.868 0.813 1.00 88.62 94 GLU A O 1
ATOM 737 N N . LYS A 1 95 ? 10.057 -7.558 2.272 1.00 90.31 95 LYS A N 1
ATOM 738 C CA . LYS A 1 95 ? 11.072 -8.434 1.655 1.00 90.31 95 LYS A CA 1
ATOM 739 C C . LYS A 1 95 ? 10.697 -8.927 0.252 1.00 90.31 95 LYS A C 1
ATOM 741 O O . LYS A 1 95 ? 11.561 -9.436 -0.462 1.00 90.31 95 LYS A O 1
ATOM 746 N N . HIS A 1 96 ? 9.421 -8.822 -0.122 1.00 93.62 96 HIS A N 1
ATOM 747 C CA . HIS A 1 96 ? 8.924 -9.159 -1.455 1.00 93.62 96 HIS A CA 1
ATOM 748 C C . HIS A 1 96 ? 9.032 -7.977 -2.429 1.00 93.62 96 HIS A C 1
ATOM 750 O O . HIS A 1 96 ? 8.830 -8.152 -3.630 1.00 93.62 96 HIS A O 1
ATOM 756 N N . ILE A 1 97 ? 9.357 -6.775 -1.935 1.00 95.06 97 ILE A N 1
ATOM 757 C CA . ILE A 1 97 ? 9.431 -5.556 -2.738 1.00 95.06 97 ILE A CA 1
ATOM 758 C C . ILE A 1 97 ? 10.858 -5.395 -3.281 1.00 95.06 97 ILE A C 1
ATOM 760 O O . ILE A 1 97 ? 11.794 -5.146 -2.512 1.00 95.06 97 ILE A O 1
ATOM 764 N N . PRO A 1 98 ? 11.070 -5.486 -4.605 1.00 94.44 98 PRO A N 1
ATOM 765 C CA . PRO A 1 98 ? 12.395 -5.309 -5.179 1.00 94.44 98 PRO A CA 1
ATOM 766 C C . PRO A 1 98 ? 12.923 -3.892 -4.957 1.00 94.44 98 PRO A C 1
ATOM 768 O O . PRO A 1 98 ? 12.219 -2.895 -5.135 1.00 94.44 98 PRO A O 1
ATOM 771 N N . THR A 1 99 ? 14.200 -3.810 -4.585 1.00 92.31 99 THR A N 1
ATOM 772 C CA . THR A 1 99 ? 14.866 -2.541 -4.288 1.00 92.31 99 THR A CA 1
ATOM 773 C C . THR A 1 99 ? 15.585 -1.996 -5.519 1.00 92.31 99 THR A C 1
ATOM 775 O O . THR A 1 99 ? 16.562 -2.567 -6.001 1.00 92.31 99 THR A O 1
ATOM 778 N N . PHE A 1 100 ? 15.115 -0.851 -5.998 1.00 85.19 100 PHE A N 1
ATOM 779 C CA . PHE A 1 100 ? 15.672 -0.075 -7.093 1.00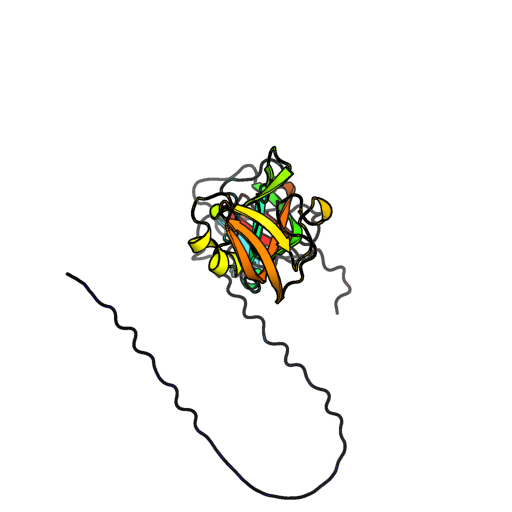 85.19 100 PHE A CA 1
ATOM 780 C C . PHE A 1 100 ? 16.727 0.917 -6.567 1.00 85.19 100 PHE A C 1
ATOM 782 O O . PHE A 1 100 ? 16.432 1.786 -5.744 1.00 85.19 100 PHE A O 1
ATOM 789 N N . LYS A 1 101 ? 17.968 0.796 -7.052 1.00 84.69 101 LYS A N 1
ATOM 790 C CA . LYS A 1 101 ? 19.093 1.694 -6.740 1.00 84.69 101 LYS A CA 1
ATOM 791 C C . LYS A 1 101 ? 19.568 2.409 -8.001 1.00 84.69 101 LYS A C 1
ATOM 793 O O . LYS A 1 101 ? 19.323 1.944 -9.114 1.00 84.69 101 LYS A O 1
ATOM 798 N N . ASN A 1 102 ? 20.300 3.510 -7.832 1.00 73.75 102 ASN A N 1
ATOM 799 C CA . ASN A 1 102 ? 20.925 4.192 -8.962 1.00 73.75 102 ASN A CA 1
ATOM 800 C C . ASN A 1 102 ? 21.829 3.238 -9.768 1.00 73.75 102 ASN A C 1
ATOM 802 O O . ASN A 1 102 ? 22.637 2.508 -9.196 1.00 73.75 102 ASN A O 1
ATOM 806 N N . GLY A 1 103 ? 21.677 3.252 -11.093 1.00 74.88 103 GLY A N 1
ATOM 807 C CA . GLY A 1 103 ? 22.350 2.337 -12.020 1.00 74.88 103 GLY A CA 1
ATOM 808 C C . GLY A 1 103 ? 21.562 1.068 -12.367 1.00 74.88 103 GLY A C 1
ATOM 809 O O . GLY A 1 103 ? 21.907 0.404 -13.343 1.00 74.88 103 GLY A O 1
ATOM 810 N N . TYR A 1 104 ? 20.493 0.737 -11.635 1.00 89.44 104 TYR A N 1
ATOM 811 C CA . TYR A 1 104 ? 19.567 -0.324 -12.047 1.00 89.44 104 TYR A CA 1
ATOM 812 C C . TYR A 1 104 ? 18.609 0.194 -13.125 1.00 89.44 104 TYR A C 1
ATOM 814 O O . TYR A 1 104 ? 18.531 1.394 -13.390 1.00 89.44 104 TYR A O 1
ATOM 822 N N . GLN A 1 105 ? 17.885 -0.713 -13.775 1.00 93.31 105 GLN A N 1
ATOM 823 C CA . GLN A 1 105 ? 17.002 -0.373 -14.889 1.00 93.31 105 GLN A CA 1
ATOM 824 C C . GLN A 1 105 ? 15.581 -0.831 -14.589 1.00 93.31 105 GLN A C 1
ATOM 826 O O . GLN A 1 105 ? 15.381 -1.959 -14.156 1.00 93.31 105 GLN A O 1
ATOM 831 N N . ILE A 1 106 ? 14.587 0.008 -14.867 1.00 96.00 106 ILE A N 1
ATOM 832 C CA . ILE A 1 106 ? 13.209 -0.464 -15.017 1.00 96.00 106 ILE A CA 1
ATOM 833 C C . ILE A 1 106 ? 13.010 -0.798 -16.490 1.00 96.00 106 ILE A C 1
ATOM 835 O O . ILE A 1 106 ? 13.346 0.003 -17.364 1.00 96.00 106 ILE A O 1
ATOM 839 N N . VAL A 1 107 ? 12.496 -1.988 -16.774 1.00 97.00 107 VAL A N 1
ATOM 840 C CA . VAL A 1 107 ? 12.268 -2.464 -18.137 1.00 97.00 107 VAL A CA 1
ATOM 841 C C . VAL A 1 107 ? 10.812 -2.837 -18.351 1.00 97.00 107 VAL A C 1
ATOM 843 O O . VAL A 1 107 ? 10.119 -3.235 -17.417 1.00 97.00 107 VAL A O 1
ATOM 846 N N . TYR A 1 108 ? 10.370 -2.750 -19.599 1.00 97.38 108 TYR A N 1
ATOM 847 C CA . TYR A 1 108 ? 9.057 -3.212 -20.029 1.00 97.38 108 TYR A CA 1
ATOM 848 C C . TYR A 1 108 ? 9.190 -4.159 -21.219 1.00 97.38 108 TYR A C 1
ATOM 850 O O . TYR A 1 108 ? 9.903 -3.870 -22.184 1.00 97.38 108 TYR A O 1
ATOM 858 N N . LYS A 1 109 ? 8.488 -5.290 -21.159 1.00 96.19 109 LYS A N 1
ATOM 859 C CA . LYS A 1 109 ? 8.416 -6.285 -22.230 1.00 96.19 109 LYS A CA 1
ATOM 860 C C . LYS A 1 109 ? 6.968 -6.484 -22.647 1.00 96.19 109 LYS A C 1
ATOM 862 O O . LYS A 1 109 ? 6.118 -6.775 -21.815 1.00 96.19 109 LYS A O 1
ATOM 867 N N . ASN A 1 110 ? 6.698 -6.380 -23.941 1.00 94.88 110 ASN A N 1
ATOM 868 C CA . ASN A 1 110 ? 5.421 -6.757 -24.535 1.00 94.88 110 ASN A CA 1
ATOM 869 C C . ASN A 1 110 ? 5.644 -7.126 -26.001 1.00 94.88 110 ASN A C 1
ATOM 871 O O . ASN A 1 110 ? 6.448 -6.497 -26.690 1.00 94.88 110 ASN A O 1
ATOM 875 N N . LYS A 1 111 ? 4.967 -8.173 -26.475 1.00 89.12 111 LYS A N 1
ATOM 876 C CA . LYS A 1 111 ? 5.141 -8.672 -27.851 1.00 89.12 111 LYS A CA 1
ATOM 877 C C . LYS A 1 111 ? 4.284 -7.959 -28.894 1.00 89.12 111 LYS A C 1
ATOM 879 O O . LYS A 1 111 ? 4.568 -8.090 -30.082 1.00 89.12 111 LYS A O 1
ATOM 884 N N . SER A 1 112 ? 3.225 -7.281 -28.468 1.00 89.31 112 SER A N 1
ATOM 885 C CA . SER A 1 112 ? 2.165 -6.775 -29.347 1.00 89.31 112 SER A CA 1
ATOM 886 C C . SER A 1 112 ? 2.057 -5.255 -29.338 1.00 89.31 112 SER A C 1
ATOM 888 O O . SER A 1 112 ? 1.633 -4.675 -30.334 1.00 89.31 112 SER A O 1
ATOM 890 N N . GLU A 1 113 ? 2.436 -4.615 -28.233 1.00 89.44 113 GLU A N 1
ATOM 891 C CA . GLU A 1 113 ? 2.175 -3.200 -27.993 1.00 89.44 113 GLU A CA 1
ATOM 892 C C . GLU A 1 113 ? 3.433 -2.455 -27.554 1.00 89.44 113 GLU A C 1
ATOM 894 O O . GLU A 1 113 ? 4.262 -2.958 -26.794 1.00 89.44 113 GLU A O 1
ATOM 899 N N . LEU A 1 114 ? 3.544 -1.223 -28.045 1.00 91.25 114 LEU A N 1
ATOM 900 C CA . LEU A 1 114 ? 4.550 -0.254 -27.645 1.00 91.25 114 LEU A CA 1
ATOM 901 C C . LEU A 1 114 ? 3.816 0.924 -26.989 1.00 91.25 114 LEU A C 1
ATOM 903 O O . LEU A 1 114 ? 3.269 1.749 -27.721 1.00 91.25 114 LEU A O 1
ATOM 907 N N . PRO A 1 115 ? 3.738 0.988 -25.648 1.00 91.56 115 PRO A N 1
ATOM 908 C CA . PRO A 1 115 ? 3.043 2.074 -24.965 1.00 91.56 115 PRO A CA 1
ATOM 909 C C . PRO A 1 115 ? 3.701 3.431 -25.235 1.00 91.56 115 PRO A C 1
ATOM 911 O O . PRO A 1 115 ? 4.927 3.544 -25.231 1.00 91.56 115 PRO A O 1
ATOM 914 N N . ASP A 1 116 ? 2.884 4.470 -25.418 1.00 92.62 116 ASP A N 1
ATOM 915 C CA . ASP A 1 116 ? 3.372 5.848 -25.585 1.00 92.62 116 ASP A CA 1
ATOM 916 C C . ASP A 1 116 ? 3.905 6.435 -24.269 1.00 92.62 116 ASP A C 1
ATOM 918 O O . ASP A 1 116 ? 4.778 7.304 -24.267 1.00 92.62 116 ASP A O 1
ATOM 922 N N . GLN A 1 117 ? 3.361 5.977 -23.140 1.00 94.75 117 GLN A N 1
ATOM 923 C CA . GLN A 1 117 ? 3.703 6.467 -21.813 1.00 94.75 117 GLN A CA 1
ATOM 924 C C . GLN A 1 117 ? 3.394 5.438 -20.723 1.00 94.75 117 GLN A C 1
ATOM 926 O O . GLN A 1 117 ? 2.527 4.585 -20.898 1.00 94.75 117 GLN A O 1
ATOM 931 N N . PHE A 1 118 ? 4.041 5.597 -19.569 1.00 96.38 118 PHE A N 1
ATOM 932 C CA . PHE A 1 118 ? 3.759 4.846 -18.345 1.00 96.38 118 PHE A CA 1
ATOM 933 C C . PHE A 1 118 ? 3.429 5.801 -17.198 1.00 96.38 118 PHE A C 1
ATOM 935 O O . PHE A 1 118 ? 4.010 6.886 -17.093 1.00 96.38 118 PHE A O 1
ATOM 942 N N . SER A 1 119 ? 2.521 5.392 -16.314 1.00 96.69 119 SER A N 1
ATOM 943 C CA . SER A 1 119 ? 2.300 6.079 -15.039 1.00 96.69 119 SER A CA 1
ATOM 944 C C . SER A 1 119 ? 3.331 5.630 -14.010 1.00 96.69 119 SER A C 1
ATOM 946 O O . SER A 1 119 ? 3.582 4.437 -13.868 1.00 96.69 119 SER A O 1
ATOM 948 N N . LEU A 1 120 ? 3.861 6.575 -13.242 1.00 96.81 120 LEU A N 1
ATOM 949 C CA . LEU A 1 120 ? 4.718 6.327 -12.089 1.00 96.81 120 LEU A CA 1
ATOM 950 C C . LEU A 1 120 ? 4.072 6.948 -10.850 1.00 96.81 120 LEU A C 1
ATOM 952 O O . LEU A 1 120 ? 4.140 8.163 -10.651 1.00 96.81 120 LEU A O 1
ATOM 956 N N . GLU A 1 121 ? 3.431 6.122 -10.031 1.00 97.94 121 GLU A N 1
ATOM 957 C CA . GLU A 1 121 ? 2.751 6.553 -8.812 1.00 97.94 121 GLU A CA 1
ATOM 958 C C . GLU A 1 121 ? 3.663 6.369 -7.597 1.00 97.94 121 GLU A C 1
ATOM 960 O O . GLU A 1 121 ? 4.069 5.252 -7.295 1.00 97.94 121 GLU A O 1
ATOM 965 N N . GLY A 1 122 ? 3.993 7.458 -6.904 1.00 97.56 122 GLY A N 1
ATOM 966 C CA . GLY A 1 122 ? 4.803 7.447 -5.687 1.00 97.56 122 GLY A CA 1
ATOM 967 C C . GLY A 1 122 ? 3.947 7.459 -4.423 1.00 97.56 122 GLY A C 1
ATOM 968 O O . GLY A 1 122 ? 2.960 8.195 -4.343 1.00 97.56 122 GLY A O 1
ATOM 969 N N . PHE A 1 123 ? 4.360 6.696 -3.412 1.00 97.75 123 PHE A N 1
ATOM 970 C CA . PHE A 1 123 ? 3.651 6.534 -2.142 1.00 97.75 123 PHE A CA 1
ATOM 971 C C . PHE A 1 123 ? 4.464 7.080 -0.967 1.00 97.75 123 PHE A C 1
ATOM 973 O O . PHE A 1 123 ? 5.686 6.937 -0.916 1.00 97.75 123 PHE A O 1
ATOM 980 N N . GLU A 1 124 ? 3.782 7.680 0.009 1.00 96.00 124 GLU A N 1
ATOM 981 C CA . GLU A 1 124 ? 4.386 8.079 1.283 1.00 96.00 124 GLU A CA 1
ATOM 982 C C . GLU A 1 124 ? 3.816 7.314 2.463 1.00 96.00 124 GLU A C 1
ATOM 984 O O . GLU A 1 124 ? 2.624 7.011 2.500 1.00 96.00 124 GLU A O 1
ATOM 989 N N . TYR A 1 125 ? 4.686 7.047 3.435 1.00 96.75 125 TYR A N 1
ATOM 990 C CA . TYR A 1 125 ? 4.317 6.449 4.708 1.00 96.75 125 TYR A CA 1
ATOM 991 C C . TYR A 1 125 ? 3.310 7.333 5.449 1.00 96.75 125 TYR A C 1
ATOM 993 O O . TYR A 1 125 ? 3.467 8.555 5.513 1.00 96.75 125 TYR A O 1
ATOM 1001 N N . VAL A 1 126 ? 2.283 6.699 6.011 1.00 96.81 126 VAL A N 1
ATOM 1002 C CA . VAL A 1 126 ? 1.227 7.351 6.789 1.00 96.81 126 VAL A CA 1
ATOM 1003 C C . VAL A 1 126 ? 1.360 6.991 8.262 1.00 96.81 126 VAL A C 1
ATOM 1005 O O . VAL A 1 126 ? 1.511 7.891 9.086 1.00 96.81 126 VAL A O 1
ATOM 1008 N N . CYS A 1 127 ? 1.278 5.702 8.594 1.00 97.50 127 CYS A N 1
ATOM 1009 C CA . CYS A 1 127 ? 1.360 5.209 9.966 1.00 97.50 127 CYS A CA 1
ATOM 1010 C C . CYS A 1 127 ? 1.596 3.692 10.015 1.00 97.50 127 CYS A C 1
ATOM 1012 O O . CYS A 1 127 ? 1.260 2.967 9.071 1.00 97.50 127 CYS A O 1
ATOM 1014 N N . ASP A 1 128 ? 2.089 3.221 11.159 1.00 98.19 128 ASP A N 1
ATOM 1015 C CA . ASP A 1 128 ? 1.918 1.843 11.596 1.00 98.19 128 ASP A CA 1
ATOM 1016 C C . ASP A 1 128 ? 0.452 1.659 12.010 1.00 98.19 128 ASP A C 1
ATOM 1018 O O . ASP A 1 128 ? -0.221 2.591 12.462 1.00 98.19 128 ASP A O 1
ATOM 1022 N N . SER A 1 129 ? -0.080 0.467 11.796 1.00 97.69 129 SER A N 1
ATOM 1023 C CA . SER A 1 129 ? -1.504 0.184 11.864 1.00 97.69 129 SER A CA 1
ATOM 1024 C C . SER A 1 129 ? -1.741 -1.248 12.316 1.00 97.69 129 SER A C 1
ATOM 1026 O O . SER A 1 129 ? -0.928 -2.139 12.098 1.00 97.69 129 SER A O 1
ATOM 1028 N N . VAL A 1 130 ? -2.916 -1.477 12.886 1.00 97.69 130 VAL A N 1
ATOM 1029 C CA . VAL A 1 130 ? -3.476 -2.813 13.154 1.00 97.69 130 VAL A CA 1
ATOM 1030 C C . VAL A 1 130 ? -4.078 -3.457 11.892 1.00 97.69 130 VAL A C 1
ATOM 1032 O O . VAL A 1 130 ? -4.742 -4.483 11.960 1.00 97.69 130 VAL A O 1
ATOM 1035 N N . GLY A 1 131 ? -3.911 -2.827 10.726 1.00 96.62 131 GLY A N 1
ATOM 1036 C CA . GLY A 1 131 ? -4.490 -3.290 9.465 1.00 96.62 131 GLY A CA 1
ATOM 1037 C C . GLY A 1 131 ? -5.928 -2.821 9.252 1.00 96.62 131 GLY A C 1
ATOM 1038 O O . GLY A 1 131 ? -6.725 -3.535 8.657 1.00 96.62 131 GLY A O 1
ATOM 1039 N N . ILE A 1 132 ? -6.273 -1.620 9.732 1.00 96.38 132 ILE A N 1
ATOM 1040 C CA . ILE A 1 132 ? -7.575 -0.982 9.484 1.00 96.38 132 ILE A CA 1
ATOM 1041 C C . ILE A 1 132 ? -7.366 0.293 8.656 1.00 96.38 132 ILE A C 1
ATOM 1043 O O . ILE A 1 132 ? -6.498 1.121 8.964 1.00 96.38 132 ILE A O 1
ATOM 1047 N N . LYS A 1 133 ? -8.183 0.469 7.616 1.00 94.94 133 LYS A N 1
ATOM 1048 C CA . LYS A 1 133 ? -8.338 1.725 6.861 1.00 94.94 133 LYS A CA 1
ATOM 1049 C C . LYS A 1 133 ? -9.811 2.139 6.807 1.00 94.94 133 LYS A C 1
ATOM 1051 O O . LYS A 1 133 ? -10.659 1.469 7.390 1.00 94.94 133 LYS A O 1
ATOM 1056 N N . ASP A 1 134 ? -10.126 3.226 6.104 1.00 95.00 134 ASP A N 1
ATOM 1057 C CA . ASP A 1 134 ? -11.505 3.648 5.816 1.00 95.00 134 ASP A CA 1
ATOM 1058 C C . ASP A 1 134 ? -12.419 3.818 7.050 1.00 95.00 134 ASP A C 1
ATOM 1060 O O . ASP A 1 134 ? -13.645 3.759 6.932 1.00 95.00 134 ASP A O 1
ATOM 1064 N N . ILE A 1 135 ? -11.854 4.090 8.231 1.00 95.88 135 ILE A N 1
ATOM 1065 C CA . ILE A 1 135 ? -12.621 4.543 9.393 1.00 95.88 135 ILE A CA 1
ATOM 1066 C C . ILE A 1 135 ? -13.240 5.899 9.053 1.00 95.88 135 ILE A C 1
ATOM 1068 O O . ILE A 1 135 ? -12.532 6.870 8.769 1.00 95.88 135 ILE A O 1
ATOM 1072 N N . ARG A 1 136 ? -14.571 5.977 9.094 1.00 93.81 136 ARG A N 1
ATOM 1073 C CA . ARG A 1 136 ? -15.334 7.167 8.690 1.00 93.81 136 ARG A CA 1
ATOM 1074 C C . ARG A 1 136 ? -16.170 7.707 9.833 1.00 93.81 136 ARG A C 1
ATOM 1076 O O . ARG A 1 136 ? -16.798 6.946 10.565 1.00 93.81 136 ARG A O 1
ATOM 1083 N N . LEU A 1 137 ? -16.206 9.030 9.942 1.00 95.31 137 LEU A N 1
ATOM 1084 C CA . LEU A 1 137 ? -17.131 9.732 10.819 1.00 95.31 137 LEU A CA 1
ATOM 1085 C C . LEU A 1 137 ? -18.524 9.731 10.180 1.00 95.31 137 LEU A C 1
ATOM 1087 O O . LEU A 1 137 ? -18.683 10.210 9.056 1.00 95.31 137 LEU A O 1
ATOM 1091 N N . ASP A 1 138 ? -19.517 9.190 10.876 1.00 94.62 138 ASP A N 1
ATOM 1092 C CA . ASP A 1 138 ? -20.907 9.227 10.428 1.00 94.62 138 ASP A CA 1
ATOM 1093 C C . ASP A 1 138 ? -21.595 10.572 10.742 1.00 94.62 138 ASP A C 1
ATOM 1095 O O . ASP A 1 138 ? -21.033 11.468 11.377 1.00 94.62 138 ASP A O 1
ATOM 1099 N N . ASP A 1 139 ? -22.846 10.714 10.303 1.00 94.69 139 ASP A N 1
ATOM 1100 C CA . ASP A 1 139 ? -23.673 11.913 10.500 1.00 94.69 139 ASP A CA 1
ATOM 1101 C C . ASP A 1 139 ? -24.001 12.218 11.973 1.00 94.69 139 ASP A C 1
ATOM 1103 O O . ASP A 1 139 ? -24.437 13.322 12.303 1.00 94.69 139 ASP A O 1
ATOM 1107 N N . LYS A 1 140 ? -23.770 11.253 12.867 1.00 94.38 140 LYS A N 1
ATOM 1108 C CA . LYS A 1 140 ? -23.979 11.353 14.316 1.00 94.38 140 LYS A CA 1
ATOM 1109 C C . LYS A 1 140 ? -22.671 11.570 15.075 1.00 94.38 140 LYS A C 1
ATOM 1111 O O . LYS A 1 140 ? -22.694 11.597 16.304 1.00 94.38 140 LYS A O 1
ATOM 1116 N N . GLY A 1 141 ? -21.550 11.734 14.373 1.00 94.44 141 GLY A N 1
ATOM 1117 C CA . GLY A 1 141 ? -20.244 11.970 14.979 1.00 94.44 141 GLY A CA 1
ATOM 1118 C C . GLY A 1 141 ? -19.578 10.709 15.532 1.00 94.44 141 GLY A C 1
ATOM 1119 O O . GLY A 1 141 ? -18.762 10.811 16.445 1.00 94.44 141 GLY A O 1
ATOM 1120 N N . ARG A 1 142 ? -19.918 9.525 15.011 1.00 96.00 142 ARG A N 1
ATOM 1121 C CA . ARG A 1 142 ? -19.353 8.238 15.438 1.00 96.00 142 ARG A CA 1
ATOM 1122 C C . ARG A 1 142 ? -18.363 7.729 14.400 1.00 96.00 142 ARG A C 1
ATOM 1124 O O . ARG A 1 142 ? -18.640 7.785 13.204 1.00 96.00 142 ARG A O 1
ATOM 1131 N N . TYR A 1 143 ? -17.230 7.205 14.852 1.00 97.19 143 TYR A N 1
ATOM 1132 C CA . TYR A 1 143 ? -16.248 6.578 13.972 1.00 97.19 143 TYR A CA 1
ATOM 1133 C C . TYR A 1 143 ? -16.676 5.152 13.668 1.00 97.19 143 TYR A C 1
ATOM 1135 O O . TYR A 1 143 ? -16.914 4.363 14.577 1.00 97.19 143 TYR A O 1
ATOM 1143 N N . THR A 1 144 ? -16.804 4.832 12.388 1.00 95.62 144 THR A N 1
ATOM 1144 C CA . THR A 1 144 ? -17.367 3.567 11.921 1.00 95.62 144 THR A CA 1
ATOM 1145 C C . THR A 1 144 ? -16.407 2.831 11.003 1.00 95.62 144 THR A C 1
ATOM 1147 O O . THR A 1 144 ? -15.675 3.460 10.239 1.00 95.62 144 THR A O 1
ATOM 1150 N N . LEU A 1 145 ? -16.424 1.501 11.081 1.00 94.12 145 LEU A N 1
ATOM 1151 C CA . LEU A 1 145 ? -15.662 0.590 10.219 1.00 94.12 145 LEU A CA 1
ATOM 1152 C C . LEU A 1 145 ? -16.507 -0.643 9.859 1.00 94.12 145 LEU A C 1
ATOM 1154 O O . LEU A 1 145 ? -17.565 -0.866 10.452 1.00 94.12 145 LEU A O 1
ATOM 1158 N N . TYR A 1 146 ? -16.064 -1.414 8.866 1.00 90.25 146 TYR A N 1
ATOM 1159 C CA . TYR A 1 146 ? -16.717 -2.636 8.372 1.00 90.25 146 TYR A CA 1
ATOM 1160 C C . TYR A 1 146 ? -15.655 -3.640 7.891 1.00 90.25 146 TYR A C 1
ATOM 1162 O O . TYR A 1 146 ? -14.520 -3.246 7.642 1.00 90.25 146 TYR A O 1
ATOM 1170 N N . ALA A 1 147 ? -15.991 -4.927 7.738 1.00 85.69 147 ALA A N 1
ATOM 1171 C CA . ALA A 1 147 ? -14.984 -5.972 7.482 1.00 85.69 147 ALA A CA 1
ATOM 1172 C C . ALA A 1 147 ? -14.117 -5.745 6.235 1.00 85.69 147 ALA A C 1
ATOM 1174 O O . ALA A 1 147 ? -12.925 -6.033 6.259 1.00 85.69 147 ALA A O 1
ATOM 1175 N N . ALA A 1 148 ? -14.666 -5.175 5.160 1.00 83.44 148 ALA A N 1
ATOM 1176 C CA . ALA A 1 148 ? -13.893 -4.897 3.945 1.00 83.44 148 ALA A CA 1
ATOM 1177 C C . ALA A 1 148 ? -12.851 -3.767 4.104 1.00 83.44 148 ALA A C 1
ATOM 1179 O O . ALA A 1 148 ? -12.131 -3.455 3.154 1.00 83.44 148 ALA A O 1
ATOM 1180 N N . THR A 1 149 ? -12.750 -3.148 5.283 1.00 89.31 149 THR A N 1
ATOM 1181 C CA . THR A 1 149 ? -11.684 -2.193 5.600 1.00 89.31 149 THR A CA 1
ATOM 1182 C C . THR A 1 149 ? -10.495 -2.806 6.341 1.00 89.31 149 THR A C 1
ATOM 1184 O O . THR A 1 149 ? -9.549 -2.082 6.665 1.00 89.31 149 THR A O 1
ATOM 1187 N N . LEU A 1 150 ? -10.531 -4.119 6.587 1.00 95.25 150 LEU A N 1
ATOM 1188 C CA . LEU A 1 150 ? -9.472 -4.883 7.243 1.00 95.25 150 LEU A CA 1
ATOM 1189 C C . LEU A 1 150 ? -8.465 -5.404 6.206 1.00 95.25 150 LEU A C 1
ATOM 1191 O O . LEU A 1 150 ? -8.848 -5.811 5.107 1.00 95.25 150 LEU A O 1
ATOM 1195 N N . LYS A 1 151 ? -7.173 -5.370 6.541 1.00 96.00 151 LYS A N 1
ATOM 1196 C CA . LYS A 1 151 ? -6.105 -5.969 5.733 1.00 96.00 151 LYS A CA 1
ATOM 1197 C C . LYS A 1 151 ? -6.135 -7.478 5.923 1.00 96.00 151 LYS A C 1
ATOM 1199 O O . LYS A 1 151 ? -5.999 -7.955 7.043 1.00 96.00 151 LYS A O 1
ATOM 1204 N N . GLU A 1 152 ? -6.227 -8.215 4.821 1.00 94.81 152 GLU A N 1
ATOM 1205 C CA . GLU A 1 152 ? -6.085 -9.671 4.845 1.00 94.81 152 GLU A CA 1
ATOM 1206 C C . GLU A 1 152 ? -4.762 -10.083 5.508 1.00 94.81 152 GLU A C 1
ATOM 1208 O O . GLU A 1 152 ? -3.689 -9.564 5.163 1.00 94.81 152 GLU A O 1
ATOM 1213 N N . GLY A 1 153 ? -4.861 -11.008 6.462 1.00 95.25 153 GLY A N 1
ATOM 1214 C CA . GLY A 1 153 ? -3.758 -11.541 7.251 1.00 95.25 153 GLY A CA 1
ATOM 1215 C C . GLY A 1 153 ? -3.355 -10.702 8.465 1.00 95.25 153 GLY A C 1
ATOM 1216 O O . GLY A 1 153 ? -2.477 -11.147 9.203 1.00 95.25 153 GLY A O 1
ATOM 1217 N N . SER A 1 154 ? -3.963 -9.530 8.696 1.00 97.25 154 SER A N 1
ATOM 1218 C CA . SER A 1 154 ? -3.648 -8.724 9.880 1.00 97.25 154 SER A CA 1
ATOM 1219 C C . SER A 1 154 ? -4.295 -9.277 11.148 1.00 97.25 154 SER A C 1
ATOM 1221 O O . SER A 1 154 ? -5.307 -9.992 11.124 1.00 97.25 154 SER A O 1
ATOM 1223 N N . ASP A 1 155 ? -3.743 -8.894 12.295 1.00 96.88 155 ASP A N 1
ATOM 1224 C CA . ASP A 1 155 ? -4.286 -9.271 13.597 1.00 96.88 155 ASP A CA 1
ATOM 1225 C C . ASP A 1 155 ? -5.698 -8.688 13.801 1.00 96.88 155 ASP A C 1
ATOM 1227 O O . ASP A 1 155 ? -6.566 -9.344 14.383 1.00 96.88 155 ASP A O 1
ATOM 1231 N N . ALA A 1 156 ? -5.988 -7.499 13.249 1.00 96.25 156 ALA A N 1
ATOM 1232 C CA . ALA A 1 156 ? -7.347 -6.951 13.263 1.00 96.25 156 ALA A CA 1
ATOM 1233 C C . ALA A 1 156 ? -8.329 -7.744 12.397 1.00 96.25 156 ALA A C 1
ATOM 1235 O O . ALA A 1 156 ? -9.475 -7.897 12.817 1.00 96.25 156 ALA A O 1
ATOM 1236 N N . GLU A 1 157 ? -7.928 -8.263 11.230 1.00 96.06 157 GLU A N 1
ATOM 1237 C CA . GLU A 1 157 ? -8.792 -9.171 10.464 1.00 96.06 157 GLU A CA 1
ATOM 1238 C C . GLU A 1 157 ? -9.153 -10.391 11.311 1.00 96.06 157 GLU A C 1
ATOM 1240 O O . GLU A 1 157 ? -10.335 -10.661 11.529 1.00 96.06 157 GLU A O 1
ATOM 1245 N N . THR A 1 158 ? -8.142 -11.061 11.867 1.00 94.81 158 THR A N 1
ATOM 1246 C CA . THR A 1 158 ? -8.325 -12.261 12.696 1.00 94.81 158 THR A CA 1
ATOM 1247 C C . THR A 1 158 ? -9.236 -11.994 13.897 1.00 94.81 158 THR A C 1
ATOM 1249 O O . THR A 1 158 ? -10.076 -12.827 14.244 1.00 94.81 158 THR A O 1
ATOM 1252 N N . ALA A 1 159 ? -9.089 -10.834 14.541 1.00 93.00 159 ALA A N 1
ATOM 1253 C CA . ALA A 1 159 ? -9.871 -10.478 15.717 1.00 93.00 159 ALA A CA 1
ATOM 1254 C C . ALA A 1 159 ? -11.305 -10.029 15.394 1.00 93.00 159 ALA A C 1
ATOM 1256 O O . ALA A 1 159 ? -12.204 -10.268 16.201 1.00 93.00 159 ALA A O 1
ATOM 1257 N N . LEU A 1 160 ? -11.532 -9.352 14.261 1.00 91.31 160 LEU A N 1
ATOM 1258 C CA . LEU A 1 160 ? -12.780 -8.624 14.006 1.00 91.31 160 LEU A CA 1
ATOM 1259 C C . LEU A 1 160 ? -13.641 -9.205 12.885 1.00 91.31 160 LEU A C 1
ATOM 1261 O O . LEU A 1 160 ? -14.858 -9.048 12.964 1.00 91.31 160 LEU A O 1
ATOM 1265 N N . GLN A 1 161 ? -13.075 -9.853 11.863 1.00 89.38 161 GLN A N 1
ATOM 1266 C CA . GLN A 1 161 ? -13.800 -10.196 10.630 1.00 89.38 161 GLN A CA 1
ATOM 1267 C C . GLN A 1 161 ? -15.068 -11.022 10.899 1.00 89.38 161 GLN A C 1
ATOM 1269 O O . GLN A 1 161 ? -16.154 -10.634 10.466 1.00 89.38 161 GLN A O 1
ATOM 1274 N N . ASP A 1 162 ? -14.957 -12.087 11.698 1.00 86.69 162 ASP A N 1
ATOM 1275 C CA . ASP A 1 162 ? -16.094 -12.941 12.075 1.00 86.69 162 ASP A CA 1
ATOM 1276 C C . ASP A 1 162 ? -17.072 -12.255 13.043 1.00 86.69 162 ASP A C 1
ATOM 1278 O O . ASP A 1 162 ? -18.260 -12.583 13.072 1.00 86.69 162 ASP A O 1
ATOM 1282 N N . LEU A 1 163 ? -16.586 -11.307 13.853 1.00 82.94 163 LEU A N 1
ATOM 1283 C CA . LEU A 1 163 ? -17.413 -10.591 14.826 1.00 82.94 163 LEU A CA 1
ATOM 1284 C C . LEU A 1 163 ? -18.304 -9.552 14.152 1.00 82.94 163 LEU A C 1
ATOM 1286 O O . LEU A 1 163 ? -19.462 -9.393 14.541 1.00 82.94 163 LEU A O 1
ATOM 1290 N N . ILE A 1 164 ? -17.758 -8.823 13.178 1.00 83.88 164 ILE A N 1
ATOM 1291 C CA . ILE A 1 164 ? -18.439 -7.679 12.567 1.00 83.88 164 ILE A CA 1
ATOM 1292 C C . ILE A 1 164 ? -19.156 -8.061 11.267 1.00 83.88 164 ILE A C 1
ATOM 1294 O O . ILE A 1 164 ? -20.211 -7.495 10.970 1.00 83.88 164 ILE A O 1
ATOM 1298 N N . GLY A 1 165 ? -18.640 -9.045 10.518 1.00 80.88 165 GLY A N 1
ATOM 1299 C CA . GLY A 1 165 ? -19.173 -9.436 9.212 1.00 80.88 165 GLY A CA 1
ATOM 1300 C C . GLY A 1 165 ? -19.406 -8.223 8.300 1.00 80.88 165 GLY A C 1
ATOM 1301 O O . GLY A 1 165 ? -18.610 -7.286 8.265 1.00 80.88 165 GLY A O 1
ATOM 1302 N N . ASP A 1 166 ? -20.554 -8.187 7.622 1.00 76.44 166 ASP A N 1
ATOM 1303 C CA . ASP A 1 166 ? -20.950 -7.048 6.774 1.00 76.44 166 ASP A CA 1
ATOM 1304 C C . ASP A 1 166 ? -21.548 -5.863 7.564 1.00 76.44 166 ASP A C 1
ATOM 1306 O O . ASP A 1 166 ? -22.030 -4.889 6.981 1.00 76.44 166 ASP A O 1
ATOM 1310 N N . THR A 1 167 ? -21.568 -5.931 8.899 1.00 83.56 167 THR A N 1
ATOM 1311 C CA . THR A 1 167 ? -22.177 -4.894 9.738 1.00 83.56 167 THR A CA 1
ATOM 1312 C C . THR A 1 167 ? -21.192 -3.759 9.986 1.00 83.56 167 THR A C 1
ATOM 1314 O O . THR A 1 167 ? -20.036 -3.974 10.344 1.00 83.56 167 THR A O 1
ATOM 1317 N N . SER A 1 168 ? -21.674 -2.521 9.862 1.00 87.00 168 SER A N 1
ATOM 1318 C CA . SER A 1 168 ? -20.923 -1.356 10.322 1.00 87.00 168 SER A CA 1
ATOM 1319 C C . SER A 1 168 ? -20.905 -1.312 11.850 1.00 87.00 168 SER A C 1
ATOM 1321 O O . SER A 1 168 ? -21.960 -1.314 12.492 1.00 87.00 168 SER A O 1
ATOM 1323 N N . VAL A 1 169 ? -19.708 -1.252 12.426 1.00 94.06 169 VAL A N 1
ATOM 1324 C CA . VAL A 1 169 ? -19.491 -1.153 13.874 1.00 94.06 169 VAL A CA 1
ATOM 1325 C C . VAL A 1 169 ? -18.913 0.203 14.236 1.00 94.06 169 VAL A C 1
ATOM 1327 O O . VAL A 1 169 ? -18.307 0.870 13.398 1.00 94.06 169 VAL A O 1
ATOM 1330 N N . ILE A 1 170 ? -19.111 0.616 15.487 1.00 96.69 170 ILE A N 1
ATOM 1331 C CA . ILE A 1 170 ? -18.603 1.894 15.994 1.00 96.69 170 ILE A CA 1
ATOM 1332 C C . ILE A 1 170 ? -17.301 1.634 16.738 1.00 96.69 170 ILE A C 1
ATOM 1334 O O . ILE A 1 170 ? -17.321 0.933 17.744 1.00 96.69 170 ILE A O 1
ATOM 1338 N N . LEU A 1 171 ? -16.201 2.223 16.279 1.00 97.00 171 LEU A N 1
ATOM 1339 C CA . LEU A 1 171 ? -14.955 2.284 17.033 1.00 97.00 171 LEU A CA 1
ATOM 1340 C C . LEU A 1 171 ? -15.072 3.401 18.075 1.00 97.00 171 LEU A C 1
ATOM 1342 O O . LEU A 1 171 ? -15.250 4.567 17.725 1.00 97.00 171 LEU A O 1
ATOM 1346 N N . ASP A 1 172 ? -14.996 3.033 19.348 1.00 97.56 172 ASP A N 1
ATOM 1347 C CA . ASP A 1 172 ? -15.237 3.940 20.470 1.00 97.56 172 ASP A CA 1
ATOM 1348 C C . ASP A 1 172 ? -13.934 4.444 21.087 1.00 97.56 172 ASP A C 1
ATOM 1350 O O . ASP A 1 172 ? -13.755 5.650 21.265 1.00 97.56 172 ASP A O 1
ATOM 1354 N N . ASN A 1 173 ? -12.997 3.536 21.368 1.00 97.94 173 ASN A N 1
ATOM 1355 C CA . ASN A 1 173 ? -11.740 3.883 22.017 1.00 97.94 173 ASN A CA 1
ATOM 1356 C C . ASN A 1 173 ? -10.569 2.986 21.592 1.00 97.94 173 ASN A C 1
ATOM 1358 O O . ASN A 1 173 ? -10.753 1.870 21.103 1.00 97.94 173 ASN A O 1
ATOM 1362 N N . VAL A 1 174 ? -9.360 3.507 21.798 1.00 98.06 174 VAL A N 1
ATOM 1363 C CA . VAL A 1 174 ? -8.084 2.794 21.659 1.00 98.06 174 VAL A CA 1
ATOM 1364 C C . VAL A 1 174 ? -7.349 2.925 22.990 1.00 98.06 174 VAL A C 1
ATOM 1366 O O . VAL A 1 174 ? -7.105 4.040 23.458 1.00 98.06 174 VAL A O 1
ATOM 1369 N N . ASP A 1 175 ? -7.055 1.798 23.636 1.00 97.69 175 ASP A N 1
ATOM 1370 C CA . ASP A 1 175 ? -6.516 1.721 25.001 1.00 97.69 175 ASP A CA 1
ATOM 1371 C C . ASP A 1 175 ? -7.317 2.565 26.011 1.00 97.69 175 ASP A C 1
ATOM 1373 O O . ASP A 1 175 ? -6.762 3.287 26.842 1.00 97.69 175 ASP A O 1
ATOM 1377 N N . GLY A 1 176 ? -8.650 2.527 25.906 1.00 96.69 176 GLY A N 1
ATOM 1378 C CA . GLY A 1 176 ? -9.554 3.287 26.772 1.00 96.69 176 GLY A CA 1
ATOM 1379 C C . GLY A 1 176 ? -9.630 4.789 26.469 1.00 96.69 176 GLY A C 1
ATOM 1380 O O . GLY A 1 176 ? -10.423 5.491 27.098 1.00 9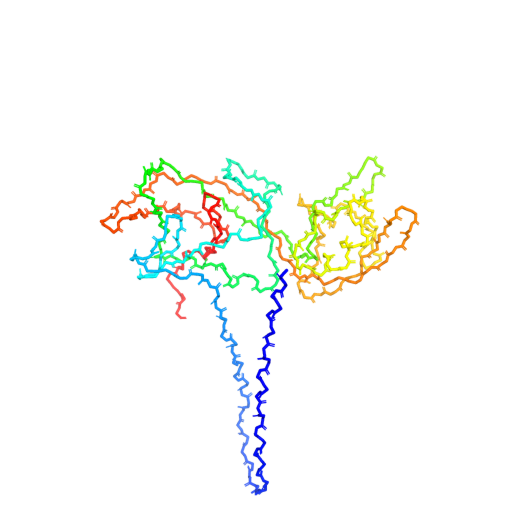6.69 176 GLY A O 1
ATOM 1381 N N . ASN A 1 177 ? -8.857 5.305 25.506 1.00 97.12 177 ASN A N 1
ATOM 1382 C CA . ASN A 1 177 ? -8.925 6.704 25.083 1.00 97.12 177 ASN A CA 1
ATOM 1383 C C . ASN A 1 177 ? -9.943 6.879 23.944 1.00 97.12 177 ASN A C 1
ATOM 1385 O O . ASN A 1 177 ? -9.797 6.217 22.913 1.00 97.12 177 ASN A O 1
ATOM 1389 N N . PRO A 1 178 ? -10.939 7.778 24.076 1.00 96.88 178 PRO A N 1
ATOM 1390 C CA . PRO A 1 178 ? -11.959 7.972 23.050 1.00 96.88 178 PRO A CA 1
ATOM 1391 C C . PRO A 1 178 ? -11.389 8.365 21.683 1.00 96.88 178 PRO A C 1
ATOM 1393 O O . PRO A 1 178 ? -10.554 9.275 21.574 1.00 96.88 178 PRO A O 1
ATOM 1396 N N . VAL A 1 179 ? -11.896 7.725 20.630 1.00 97.06 179 VAL A N 1
ATOM 1397 C CA . VAL A 1 179 ? -11.518 8.038 19.251 1.00 97.06 179 VAL A CA 1
ATOM 1398 C C . VAL A 1 179 ? -12.016 9.425 18.858 1.00 97.06 179 VAL A C 1
ATOM 1400 O O . VAL A 1 179 ? -13.141 9.828 19.144 1.00 97.06 179 VAL A O 1
ATOM 1403 N N . ASN A 1 180 ? -11.140 10.179 18.200 1.00 94.88 180 ASN A N 1
ATOM 1404 C CA . ASN A 1 180 ? -11.399 11.528 17.715 1.00 94.88 180 ASN A CA 1
ATOM 1405 C C . ASN A 1 180 ? -10.561 11.813 16.461 1.00 94.88 180 ASN A C 1
ATOM 1407 O O . ASN A 1 180 ? -9.701 11.023 16.072 1.00 94.88 180 ASN A O 1
ATOM 1411 N N . SER A 1 181 ? -10.780 12.970 15.838 1.00 93.56 181 SER A N 1
ATOM 1412 C CA . SER A 1 181 ? -10.179 13.307 14.543 1.00 93.56 181 SER A CA 1
ATOM 1413 C C . SER A 1 181 ? -8.656 13.391 14.570 1.00 93.56 181 SER A C 1
ATOM 1415 O O . SER A 1 181 ? -8.037 13.284 13.521 1.00 93.56 181 SER A O 1
ATOM 1417 N N . ASN A 1 182 ? -8.040 13.581 15.739 1.00 93.56 182 ASN A N 1
ATOM 1418 C CA . ASN A 1 182 ? -6.587 13.713 15.843 1.00 93.56 182 ASN A CA 1
ATOM 1419 C C . ASN A 1 182 ? -5.867 12.364 15.736 1.00 93.56 182 ASN A C 1
ATOM 1421 O O . ASN A 1 182 ? -4.682 12.336 15.409 1.00 93.56 182 ASN A O 1
ATOM 1425 N N . ILE A 1 183 ? -6.569 11.262 16.017 1.00 95.06 183 ILE A N 1
ATOM 1426 C CA . ILE A 1 183 ? -6.005 9.909 15.954 1.00 95.06 183 ILE A CA 1
ATOM 1427 C C . ILE A 1 183 ? -6.457 9.141 14.713 1.00 95.06 183 ILE A C 1
ATOM 1429 O O . ILE A 1 183 ? -6.119 7.974 14.579 1.00 95.06 183 ILE A O 1
ATOM 1433 N N . ILE A 1 184 ? -7.216 9.766 13.811 1.00 96.88 184 ILE A N 1
ATOM 1434 C CA . ILE A 1 184 ? -7.623 9.158 12.545 1.00 96.88 184 ILE A CA 1
ATOM 1435 C C . ILE A 1 184 ? -6.852 9.828 11.411 1.00 96.88 184 ILE A C 1
ATOM 1437 O O . ILE A 1 184 ? -6.896 11.046 11.239 1.00 96.88 184 ILE A O 1
ATOM 1441 N N . THR A 1 185 ? -6.114 9.033 10.643 1.00 96.44 185 THR A N 1
ATOM 1442 C CA . THR A 1 185 ? -5.354 9.507 9.484 1.00 96.44 185 THR A CA 1
ATOM 1443 C C . THR A 1 185 ? -6.284 9.842 8.316 1.00 96.44 185 THR A C 1
ATOM 1445 O O . THR A 1 185 ? -7.449 9.444 8.272 1.00 96.44 185 THR A O 1
ATOM 1448 N N . ARG A 1 186 ? -5.748 10.509 7.287 1.00 94.56 186 ARG A N 1
ATOM 1449 C CA . ARG A 1 186 ? -6.492 10.783 6.042 1.00 94.56 186 ARG A CA 1
ATOM 1450 C C . ARG A 1 186 ? -6.926 9.526 5.270 1.00 94.56 186 ARG A C 1
ATOM 1452 O O . ARG A 1 186 ? -7.799 9.635 4.423 1.00 94.56 186 ARG A O 1
ATOM 1459 N N . THR A 1 187 ? -6.315 8.370 5.539 1.00 95.38 187 THR A N 1
ATOM 1460 C CA . THR A 1 187 ? -6.692 7.068 4.957 1.00 95.38 187 THR A CA 1
ATOM 1461 C C . THR A 1 187 ? -7.756 6.348 5.787 1.00 95.38 187 THR A C 1
ATOM 1463 O O . THR A 1 187 ? -8.137 5.226 5.460 1.00 95.38 187 THR A O 1
ATOM 1466 N N . GLY A 1 188 ? -8.222 6.958 6.885 1.00 95.81 188 GLY A N 1
ATOM 1467 C CA . GLY A 1 188 ? -9.144 6.326 7.822 1.00 95.81 188 GLY A CA 1
ATOM 1468 C C . GLY A 1 188 ? -8.477 5.231 8.658 1.00 95.81 188 GLY A C 1
ATOM 1469 O O . GLY A 1 188 ? -9.092 4.203 8.909 1.00 95.81 188 GLY A O 1
ATOM 1470 N N . SER A 1 189 ? -7.220 5.413 9.058 1.00 97.06 189 SER A N 1
ATOM 1471 C CA . SER A 1 189 ? -6.480 4.472 9.914 1.00 97.06 189 SER A CA 1
ATOM 1472 C C . SER A 1 189 ? -6.214 5.082 11.286 1.00 97.06 189 SER A C 1
ATOM 1474 O O . SER A 1 189 ? -6.255 6.302 11.437 1.00 97.06 189 SER A O 1
ATOM 1476 N N . ILE A 1 190 ? -5.933 4.250 12.288 1.00 97.62 190 ILE A N 1
ATOM 1477 C CA . ILE A 1 190 ? -5.589 4.721 13.635 1.00 97.62 190 ILE A CA 1
ATOM 1478 C C . ILE A 1 190 ? -4.127 5.187 13.634 1.00 97.62 190 ILE A C 1
ATOM 1480 O O . ILE A 1 190 ? -3.225 4.410 13.340 1.00 97.62 190 ILE A O 1
ATOM 1484 N N . ASN A 1 191 ? -3.901 6.460 13.940 1.00 96.44 191 ASN A N 1
ATOM 1485 C CA . ASN A 1 191 ? -2.588 7.089 13.988 1.00 96.44 191 ASN A CA 1
ATOM 1486 C C . ASN A 1 191 ? -1.913 6.903 15.356 1.00 96.44 191 ASN A C 1
ATOM 1488 O O . ASN A 1 191 ? -2.584 6.766 16.377 1.00 96.44 191 ASN A O 1
ATOM 1492 N N . GLY A 1 192 ? -0.583 7.007 15.388 1.00 95.88 192 GLY A N 1
ATOM 1493 C CA . GLY A 1 192 ? 0.202 6.983 16.628 1.00 95.88 192 GLY A CA 1
ATOM 1494 C C . GLY A 1 192 ? 0.407 5.591 17.229 1.00 95.88 192 GLY A C 1
ATOM 1495 O O . GLY A 1 192 ? 0.863 5.488 18.368 1.00 95.88 192 GLY A O 1
ATOM 1496 N N . LEU A 1 193 ? 0.078 4.539 16.479 1.00 97.75 193 LEU A N 1
ATOM 1497 C CA . LEU A 1 193 ? 0.458 3.173 16.818 1.00 97.75 193 LEU A CA 1
ATOM 1498 C C . LEU A 1 193 ? 1.935 2.941 16.469 1.00 97.75 193 LEU A C 1
ATOM 1500 O O . LEU A 1 193 ? 2.512 3.670 15.665 1.00 97.75 193 LEU A O 1
ATOM 1504 N N . GLU A 1 194 ? 2.539 1.935 17.089 1.00 98.00 194 GLU A N 1
ATOM 1505 C CA . GLU A 1 194 ? 3.929 1.534 16.877 1.00 98.00 194 GLU A CA 1
ATOM 1506 C C . GLU A 1 194 ? 3.956 0.068 16.461 1.00 98.00 194 GLU A C 1
ATOM 1508 O O . GLU A 1 194 ? 3.385 -0.785 17.153 1.00 98.00 194 GLU A O 1
ATOM 1513 N N . LEU A 1 195 ? 4.617 -0.215 15.337 1.00 97.38 195 LEU A N 1
ATOM 1514 C CA . LEU A 1 195 ? 4.748 -1.566 14.803 1.00 97.38 195 LEU A CA 1
ATOM 1515 C C . LEU A 1 195 ? 5.266 -2.530 15.880 1.00 97.38 195 LEU A C 1
ATOM 1517 O O . LEU A 1 195 ? 6.209 -2.236 16.615 1.00 97.38 195 LEU A O 1
ATOM 1521 N N . GLY A 1 196 ? 4.630 -3.690 15.999 1.00 97.62 196 GLY A N 1
ATOM 1522 C CA . GLY A 1 196 ? 4.974 -4.697 16.995 1.00 97.62 196 GLY A CA 1
ATOM 1523 C C . GLY A 1 196 ? 4.142 -4.644 18.278 1.00 97.62 196 GLY A C 1
ATOM 1524 O O . GLY A 1 196 ? 4.068 -5.658 18.976 1.00 97.62 196 GLY A O 1
ATOM 1525 N N . LYS A 1 197 ? 3.510 -3.508 18.608 1.00 98.38 197 LYS A N 1
ATOM 1526 C CA . LYS A 1 197 ? 2.771 -3.339 19.872 1.00 98.38 197 LYS A CA 1
ATOM 1527 C C . LYS A 1 197 ? 1.321 -3.799 19.782 1.00 98.38 197 LYS A C 1
ATOM 1529 O O . LYS A 1 197 ? 0.684 -3.678 18.744 1.00 98.38 197 LYS A O 1
ATOM 1534 N N . THR A 1 198 ? 0.796 -4.299 20.898 1.00 98.44 198 THR A N 1
ATOM 1535 C CA . THR A 1 198 ? -0.613 -4.685 21.046 1.00 98.44 198 THR A CA 1
ATOM 1536 C C . THR A 1 198 ? -1.411 -3.556 21.682 1.00 98.44 198 THR A C 1
ATOM 1538 O O . THR A 1 198 ? -0.971 -2.970 22.669 1.00 98.44 198 THR A O 1
ATOM 1541 N N . TYR A 1 199 ? -2.595 -3.307 21.133 1.00 98.50 199 TYR A N 1
ATOM 1542 C CA . TYR A 1 199 ? -3.544 -2.282 21.547 1.00 98.50 199 TYR A CA 1
ATOM 1543 C C . TYR A 1 199 ? -4.904 -2.918 21.831 1.00 98.50 199 TYR A C 1
ATOM 1545 O O . TYR A 1 199 ? -5.278 -3.909 21.202 1.00 98.50 199 TYR A O 1
ATOM 1553 N N . THR A 1 200 ? -5.660 -2.341 22.759 1.00 98.31 200 THR A N 1
ATOM 1554 C CA . THR A 1 200 ? -7.052 -2.722 23.020 1.00 98.31 200 THR A CA 1
ATOM 1555 C C . THR A 1 200 ? -7.980 -1.804 22.240 1.00 98.31 200 THR A C 1
ATOM 1557 O O . THR A 1 200 ? -8.002 -0.597 22.478 1.00 98.31 200 THR A O 1
ATOM 1560 N N . LEU A 1 201 ? -8.763 -2.360 21.317 1.00 97.44 201 LEU A N 1
ATOM 1561 C CA . LEU A 1 201 ? -9.821 -1.624 20.628 1.00 97.44 201 LEU A CA 1
ATOM 1562 C C . LEU A 1 201 ? -11.149 -1.868 21.332 1.00 97.44 201 LEU A C 1
ATOM 1564 O O . LEU A 1 201 ? -11.583 -3.015 21.438 1.00 97.44 201 LEU A O 1
ATOM 1568 N N . GLY A 1 202 ? -11.798 -0.792 21.767 1.00 96.81 202 GLY A N 1
ATOM 1569 C CA . GLY A 1 202 ? -13.174 -0.806 22.250 1.00 96.81 202 GLY A CA 1
ATOM 1570 C C . GLY A 1 202 ? -14.140 -0.415 21.137 1.00 96.81 202 GLY A C 1
ATOM 1571 O O . GLY A 1 202 ? -13.952 0.607 20.471 1.00 96.81 202 GLY A O 1
ATOM 1572 N N . PHE A 1 203 ? -15.180 -1.215 20.920 1.00 95.38 203 PHE A N 1
ATOM 1573 C CA . PHE A 1 203 ? -16.147 -0.991 19.848 1.00 95.38 203 PHE A CA 1
ATOM 1574 C C . PHE A 1 203 ? -17.559 -1.458 20.212 1.00 95.38 203 PHE A C 1
ATOM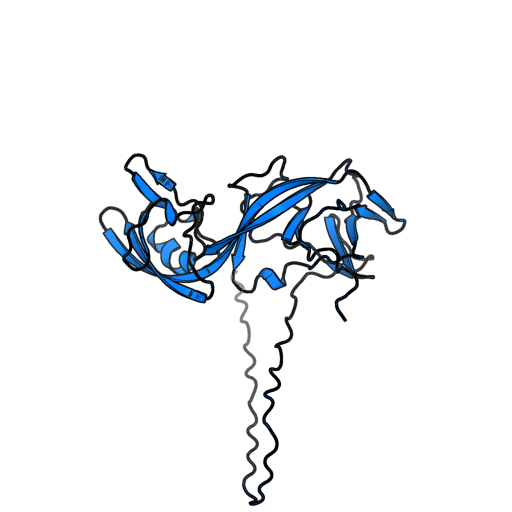 1576 O O . PHE A 1 203 ? -17.757 -2.284 21.104 1.00 95.38 203 PHE A O 1
ATOM 1583 N N . TYR A 1 204 ? -18.554 -0.934 19.492 1.00 95.50 204 TYR A N 1
ATOM 1584 C CA . TYR A 1 204 ? -19.953 -1.335 19.624 1.00 95.50 204 TYR A CA 1
ATOM 1585 C C . TYR A 1 204 ? -20.453 -2.101 18.399 1.00 95.50 204 TYR A C 1
ATOM 1587 O O . TYR A 1 204 ? -20.408 -1.593 17.275 1.00 95.50 204 TYR A O 1
ATOM 1595 N N . ILE A 1 205 ? -21.036 -3.278 18.646 1.00 91.94 205 ILE A N 1
ATOM 1596 C CA . ILE A 1 205 ? -21.882 -4.010 17.696 1.00 91.94 205 ILE A CA 1
ATOM 1597 C C . ILE A 1 205 ? -23.340 -3.812 18.123 1.00 91.94 205 ILE A C 1
ATOM 1599 O O . ILE A 1 205 ? -23.813 -4.402 19.095 1.00 91.94 205 ILE A O 1
ATOM 1603 N N . GLY A 1 206 ? -24.068 -2.930 17.434 1.00 89.56 206 GLY A N 1
ATOM 1604 C CA . GLY A 1 206 ? -25.373 -2.474 17.919 1.00 89.56 206 GLY A CA 1
ATOM 1605 C C . GLY A 1 206 ? -25.230 -1.745 19.262 1.00 89.56 206 GLY A C 1
ATOM 1606 O O . GLY A 1 206 ? -24.546 -0.731 19.340 1.00 89.56 206 GLY A O 1
ATOM 1607 N N . THR A 1 207 ? -25.874 -2.249 20.318 1.00 92.06 207 THR A N 1
ATOM 1608 C CA . THR A 1 207 ? -25.702 -1.757 21.706 1.00 92.06 207 THR A CA 1
ATOM 1609 C C . THR A 1 207 ? -24.672 -2.569 22.508 1.00 92.06 207 THR A C 1
ATOM 1611 O O . THR A 1 207 ? -24.423 -2.289 23.675 1.00 92.06 207 THR A O 1
ATOM 1614 N N . GLU A 1 208 ? -24.129 -3.606 21.876 1.00 93.88 208 GLU A N 1
ATOM 1615 C CA . GLU A 1 208 ? -23.063 -4.509 22.297 1.00 93.88 208 GLU A CA 1
ATOM 1616 C C . GLU A 1 208 ? -21.682 -3.880 22.509 1.00 93.88 208 GLU A C 1
ATOM 1618 O O . GLU A 1 208 ? -20.977 -3.804 21.509 1.00 93.88 208 GLU A O 1
ATOM 1623 N N . TYR A 1 209 ? -21.244 -3.483 23.714 1.00 95.31 209 TYR A N 1
ATOM 1624 C CA . TYR A 1 209 ? -19.826 -3.111 23.903 1.00 95.31 209 TYR A CA 1
ATOM 1625 C C . TYR A 1 209 ? -18.921 -4.350 23.923 1.00 95.31 209 TYR A C 1
ATOM 1627 O O . TYR A 1 209 ? -19.202 -5.344 24.606 1.00 95.31 209 TYR A O 1
ATOM 1635 N N . ARG A 1 210 ? -17.824 -4.279 23.173 1.00 93.94 210 ARG A N 1
ATOM 1636 C CA . ARG A 1 210 ? -16.814 -5.325 23.030 1.00 93.94 210 ARG A CA 1
ATOM 1637 C C . ARG A 1 210 ? -15.424 -4.711 23.041 1.00 93.94 210 ARG A C 1
ATOM 1639 O O . ARG A 1 210 ? -15.235 -3.566 22.642 1.00 93.94 210 ARG A O 1
ATOM 1646 N N . GLU A 1 211 ? -14.462 -5.522 23.456 1.00 95.69 211 GLU A N 1
ATOM 1647 C CA . GLU A 1 211 ? -13.044 -5.203 23.370 1.00 95.69 211 GLU A CA 1
ATOM 1648 C C . GLU A 1 211 ? -12.306 -6.351 22.694 1.00 95.69 211 GLU A C 1
ATOM 1650 O O . GLU A 1 211 ? -12.629 -7.523 22.913 1.00 95.69 211 GLU A O 1
ATOM 1655 N N . CYS A 1 212 ? -11.298 -6.018 21.895 1.00 94.94 212 CYS A N 1
ATOM 1656 C CA . CYS A 1 212 ? -10.335 -6.982 21.381 1.00 94.94 212 CYS A CA 1
ATOM 1657 C C . CYS A 1 212 ? -8.916 -6.430 21.502 1.00 94.94 212 CYS A C 1
ATOM 1659 O O . CYS A 1 212 ? -8.693 -5.225 21.386 1.00 94.94 21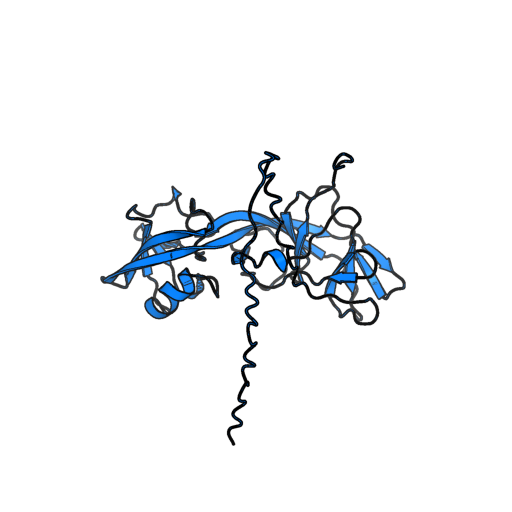2 CYS A O 1
ATOM 1661 N N . GLN A 1 213 ? -7.955 -7.326 21.710 1.00 97.31 213 GLN A N 1
ATOM 1662 C CA . GLN A 1 213 ? -6.540 -6.995 21.604 1.00 97.31 213 GLN A CA 1
ATOM 1663 C C . GLN A 1 213 ? -6.075 -7.265 20.178 1.00 97.31 213 GLN A C 1
ATOM 1665 O O . GLN A 1 213 ? -6.367 -8.333 19.646 1.00 97.31 213 GLN A O 1
ATOM 1670 N N . VAL A 1 214 ? -5.374 -6.302 19.588 1.00 97.56 214 VAL A N 1
ATOM 1671 C CA . VAL A 1 214 ? -4.835 -6.379 18.226 1.00 97.56 214 VAL A CA 1
ATOM 1672 C C . VAL A 1 214 ? -3.418 -5.825 18.188 1.00 97.56 214 VAL A C 1
ATOM 1674 O O . VAL A 1 214 ? -3.114 -4.802 18.805 1.00 97.56 214 VAL A O 1
ATOM 1677 N N . LYS A 1 215 ? -2.531 -6.499 17.471 1.00 98.31 215 LYS A N 1
ATOM 1678 C CA . LYS A 1 215 ? -1.168 -6.053 17.206 1.00 98.31 215 LYS A CA 1
ATOM 1679 C C . LYS A 1 215 ? -1.157 -5.049 16.051 1.00 98.31 215 LYS A C 1
ATOM 1681 O O . LYS A 1 215 ? -1.795 -5.266 15.027 1.00 98.31 215 LYS A O 1
ATOM 1686 N N . ALA A 1 216 ? -0.411 -3.958 16.202 1.00 98.44 216 ALA A N 1
ATOM 1687 C CA . ALA A 1 216 ? -0.003 -3.125 15.082 1.00 98.44 216 ALA A CA 1
ATOM 1688 C C . ALA A 1 216 ? 1.047 -3.895 14.274 1.00 98.44 216 ALA A C 1
ATOM 1690 O O . ALA A 1 216 ? 2.208 -3.981 14.666 1.00 98.44 216 ALA A O 1
ATOM 1691 N N . ASP A 1 217 ? 0.613 -4.529 13.195 1.00 98.25 217 ASP A N 1
ATOM 1692 C CA . ASP A 1 217 ? 1.395 -5.451 12.371 1.00 98.25 217 ASP A CA 1
ATOM 1693 C C . ASP A 1 217 ? 1.391 -5.064 10.889 1.00 98.25 217 ASP A C 1
ATOM 1695 O O . ASP A 1 217 ? 1.863 -5.827 10.055 1.00 98.25 217 ASP A O 1
ATOM 1699 N N . THR A 1 218 ? 0.843 -3.895 10.562 1.00 98.25 218 THR A N 1
ATOM 1700 C CA . THR A 1 218 ? 0.662 -3.414 9.197 1.00 98.25 218 THR A CA 1
ATOM 1701 C C . THR A 1 218 ? 1.247 -2.012 9.062 1.00 98.25 218 THR A C 1
ATOM 1703 O O . THR A 1 218 ? 1.032 -1.164 9.923 1.00 98.25 218 THR A O 1
ATOM 1706 N N . GLN A 1 219 ? 1.918 -1.710 7.956 1.00 97.81 219 GLN A N 1
ATOM 1707 C CA . GLN A 1 219 ? 2.344 -0.354 7.604 1.00 97.81 219 GLN A CA 1
ATOM 1708 C C . GLN A 1 219 ? 1.504 0.178 6.450 1.00 97.81 219 GLN A C 1
ATOM 1710 O O . GLN A 1 219 ? 1.299 -0.521 5.459 1.00 97.81 219 GLN A O 1
ATOM 1715 N N . ILE A 1 220 ? 1.017 1.414 6.566 1.00 97.75 220 ILE A N 1
ATOM 1716 C CA . ILE A 1 220 ? 0.147 2.040 5.566 1.00 97.75 220 ILE A CA 1
ATOM 1717 C C . ILE A 1 220 ? 0.895 3.154 4.848 1.00 97.75 220 ILE A C 1
ATOM 1719 O O . ILE A 1 220 ? 1.453 4.059 5.470 1.00 97.75 220 ILE A O 1
ATOM 1723 N N . TYR A 1 221 ? 0.823 3.122 3.523 1.00 97.94 221 TYR A N 1
ATOM 1724 C CA . TYR A 1 221 ? 1.330 4.153 2.636 1.00 97.94 221 TYR A CA 1
ATOM 1725 C C . TYR A 1 221 ? 0.222 4.591 1.687 1.00 97.94 221 TYR A C 1
ATOM 1727 O O . TYR A 1 221 ? -0.676 3.825 1.340 1.00 97.94 221 TYR A O 1
ATOM 1735 N N . VAL A 1 222 ? 0.285 5.832 1.231 1.00 97.44 222 VAL A N 1
ATOM 1736 C CA . VAL A 1 222 ? -0.753 6.402 0.370 1.00 97.44 222 VAL A CA 1
ATOM 1737 C C . VAL A 1 222 ? -0.147 7.191 -0.769 1.00 97.44 222 VAL A C 1
ATOM 1739 O O . VAL A 1 222 ? 0.930 7.777 -0.636 1.00 97.44 222 VAL A O 1
ATOM 1742 N N . SER A 1 223 ? -0.859 7.185 -1.889 1.00 97.69 223 SER A N 1
ATOM 1743 C CA . SER A 1 223 ? -0.484 7.899 -3.096 1.00 97.69 223 SER A CA 1
ATOM 1744 C C . SER A 1 223 ? -0.208 9.373 -2.805 1.00 97.69 223 SER A C 1
ATOM 1746 O O . SER A 1 223 ? -1.041 10.095 -2.246 1.00 97.69 223 SER A O 1
ATOM 1748 N N . LYS A 1 224 ? 0.986 9.815 -3.191 1.00 96.25 224 LYS A N 1
ATOM 1749 C CA . LYS A 1 224 ? 1.497 11.174 -2.998 1.00 96.25 224 LYS A CA 1
ATOM 1750 C C . LYS A 1 224 ? 1.662 11.897 -4.325 1.00 96.25 224 LYS A C 1
ATOM 1752 O O . LYS A 1 224 ? 1.316 13.072 -4.435 1.00 96.25 224 LYS A O 1
ATOM 1757 N N . SER A 1 225 ? 2.204 11.211 -5.324 1.00 95.75 225 SER A N 1
ATOM 1758 C CA . SER A 1 225 ? 2.543 11.793 -6.619 1.00 95.75 225 SER A CA 1
ATOM 1759 C C . SER A 1 225 ? 2.229 10.826 -7.748 1.00 95.75 225 SER A C 1
ATOM 1761 O O . SER A 1 225 ? 2.295 9.614 -7.579 1.00 95.75 225 SER A O 1
ATOM 1763 N N . VAL A 1 226 ? 1.905 11.377 -8.915 1.00 96.38 226 VAL A N 1
ATOM 1764 C CA . VAL A 1 226 ? 1.785 10.628 -10.165 1.00 96.38 226 VAL A CA 1
ATOM 1765 C C . VAL A 1 226 ? 2.584 11.387 -11.212 1.00 96.38 226 VAL A C 1
ATOM 1767 O O . VAL A 1 226 ? 2.315 12.559 -11.467 1.00 96.38 226 VAL A O 1
ATOM 1770 N N . ASN A 1 227 ? 3.594 10.731 -11.772 1.00 94.75 227 ASN A N 1
ATOM 1771 C CA . ASN A 1 227 ? 4.410 11.244 -12.866 1.00 94.75 227 ASN A CA 1
ATOM 1772 C C . ASN A 1 227 ? 4.186 10.400 -14.121 1.00 94.75 227 ASN A C 1
ATOM 1774 O O . ASN A 1 227 ? 3.684 9.279 -14.053 1.00 94.75 227 ASN A O 1
ATOM 1778 N N . THR A 1 228 ? 4.597 10.931 -15.268 1.00 94.81 228 THR A N 1
ATOM 1779 C CA . THR A 1 228 ? 4.530 10.221 -16.546 1.00 94.81 228 THR A CA 1
ATOM 1780 C C . THR A 1 228 ? 5.935 9.942 -17.055 1.00 94.81 228 THR A C 1
ATOM 1782 O O . THR A 1 228 ? 6.763 10.848 -17.133 1.00 94.81 228 THR A O 1
ATOM 1785 N N . ILE A 1 229 ? 6.192 8.693 -17.430 1.00 95.31 229 ILE A N 1
ATOM 1786 C CA . ILE A 1 229 ? 7.400 8.284 -18.142 1.00 95.31 229 ILE A CA 1
ATOM 1787 C C . ILE A 1 229 ? 7.057 8.246 -19.627 1.00 95.31 229 ILE A C 1
ATOM 1789 O O . ILE A 1 229 ? 6.199 7.471 -20.040 1.00 95.31 229 ILE A O 1
ATOM 1793 N N . VAL A 1 230 ? 7.722 9.084 -20.420 1.00 95.06 230 VAL A N 1
ATOM 1794 C CA . VAL A 1 230 ? 7.508 9.199 -21.879 1.00 95.06 230 VAL A CA 1
ATOM 1795 C C . VAL A 1 230 ? 8.757 8.861 -22.692 1.00 95.06 230 VAL A C 1
ATOM 1797 O O . VAL A 1 230 ? 8.728 8.845 -23.920 1.00 95.06 230 VAL A O 1
ATOM 1800 N N . HIS A 1 231 ? 9.881 8.624 -22.017 1.00 95.38 231 HIS A N 1
ATOM 1801 C CA . HIS A 1 231 ? 11.158 8.349 -22.657 1.00 95.38 231 HIS A CA 1
ATOM 1802 C C . HIS A 1 231 ? 11.620 6.932 -22.331 1.00 95.38 231 HIS A C 1
ATOM 1804 O O . HIS A 1 231 ? 11.540 6.476 -21.189 1.00 95.38 231 HIS A O 1
ATOM 1810 N N . TYR A 1 232 ? 12.105 6.238 -23.356 1.00 95.94 232 TYR A N 1
ATOM 1811 C CA . TYR A 1 232 ? 12.599 4.874 -23.260 1.00 95.94 232 TYR A CA 1
ATOM 1812 C C . TYR A 1 232 ? 13.674 4.602 -24.314 1.00 95.94 232 TYR A C 1
ATOM 1814 O O . TYR A 1 232 ? 13.783 5.301 -25.323 1.00 95.94 232 TYR A O 1
ATOM 1822 N N . GLU A 1 233 ? 14.449 3.546 -24.089 1.00 96.31 233 GLU A N 1
ATOM 1823 C CA . GLU A 1 233 ? 15.382 2.975 -25.060 1.00 96.31 233 GLU A CA 1
ATOM 1824 C C . GLU A 1 233 ? 14.900 1.586 -25.497 1.00 96.31 233 GLU A C 1
ATOM 1826 O O . GLU A 1 233 ? 14.612 0.732 -24.660 1.00 96.31 233 GLU A O 1
ATOM 1831 N N . LEU A 1 234 ? 14.828 1.334 -26.807 1.00 95.88 234 LEU A N 1
ATOM 1832 C CA . LEU A 1 234 ? 14.527 0.004 -27.344 1.00 95.88 234 LEU A CA 1
ATOM 1833 C C . LEU A 1 234 ? 15.784 -0.862 -27.380 1.00 95.88 234 LEU A C 1
ATOM 1835 O O . LEU A 1 234 ? 16.801 -0.464 -27.948 1.00 95.88 234 LEU A O 1
ATOM 1839 N N . THR A 1 235 ? 15.689 -2.086 -26.863 1.00 94.81 235 THR A N 1
ATOM 1840 C CA . THR A 1 235 ? 16.801 -3.043 -26.898 1.00 94.81 235 THR A CA 1
ATOM 1841 C C . THR A 1 235 ? 16.597 -4.115 -27.967 1.00 94.81 235 THR A C 1
ATOM 1843 O O . THR A 1 235 ? 15.476 -4.460 -28.345 1.00 94.81 235 THR A O 1
ATOM 1846 N N . LYS A 1 236 ? 17.702 -4.712 -28.430 1.00 93.56 236 LYS A N 1
ATOM 1847 C CA . LYS A 1 236 ? 17.659 -5.909 -29.291 1.00 93.56 236 LYS A CA 1
ATOM 1848 C C . LYS A 1 236 ? 17.247 -7.180 -28.534 1.00 93.56 236 LYS A C 1
ATOM 1850 O O . LYS A 1 236 ? 16.935 -8.174 -29.180 1.00 93.56 236 LYS A O 1
ATOM 1855 N N . SER A 1 237 ? 17.218 -7.126 -27.203 1.00 92.06 237 SER A N 1
ATOM 1856 C CA . SER A 1 237 ? 16.814 -8.207 -26.296 1.00 92.06 237 SER A CA 1
ATOM 1857 C C . SER A 1 237 ? 15.290 -8.334 -26.131 1.00 92.06 237 SER A C 1
ATOM 1859 O O . SER A 1 237 ? 14.803 -9.160 -25.364 1.00 92.06 237 SER A O 1
ATOM 1861 N N . GLY A 1 238 ? 14.503 -7.529 -26.856 1.00 92.00 238 GLY A N 1
ATOM 1862 C CA . GLY A 1 238 ? 13.042 -7.657 -26.879 1.00 92.00 238 GLY A CA 1
ATOM 1863 C C . GLY A 1 238 ? 12.326 -7.041 -25.673 1.00 92.00 238 GLY A C 1
ATOM 1864 O O . GLY A 1 238 ? 11.183 -7.399 -25.403 1.00 92.00 238 GLY A O 1
ATOM 1865 N N . TYR A 1 239 ? 12.982 -6.122 -24.965 1.00 95.56 239 TYR A N 1
ATOM 1866 C CA . TYR A 1 239 ? 12.379 -5.243 -23.959 1.00 95.56 239 TYR A CA 1
ATOM 1867 C C . TYR A 1 239 ? 12.829 -3.793 -24.189 1.00 95.56 239 TYR A C 1
ATOM 1869 O O . TYR A 1 239 ? 13.817 -3.539 -24.885 1.00 95.56 239 TYR A O 1
ATOM 1877 N N . MET A 1 240 ? 12.122 -2.832 -23.606 1.00 96.06 240 MET A N 1
ATOM 1878 C CA . MET A 1 240 ? 12.554 -1.435 -23.537 1.00 96.06 240 MET A CA 1
ATOM 1879 C C . MET A 1 240 ? 13.053 -1.093 -22.137 1.00 96.06 240 MET A C 1
ATOM 1881 O O . MET A 1 240 ? 12.605 -1.689 -21.161 1.00 96.06 240 MET A O 1
ATOM 1885 N N . ILE A 1 241 ? 13.958 -0.127 -22.042 1.00 96.75 241 ILE A N 1
ATOM 1886 C CA . ILE A 1 241 ? 14.441 0.434 -20.780 1.00 96.75 241 ILE A CA 1
ATOM 1887 C C . ILE A 1 241 ? 13.722 1.762 -20.566 1.00 96.75 241 ILE A C 1
ATOM 1889 O O . ILE A 1 241 ? 13.837 2.662 -21.398 1.00 96.75 241 ILE A O 1
ATOM 1893 N N . LEU A 1 242 ? 12.978 1.879 -19.469 1.00 96.00 242 LEU A N 1
ATOM 1894 C CA . LEU A 1 242 ? 12.259 3.096 -19.103 1.00 96.00 242 LEU A CA 1
ATOM 1895 C C . LEU A 1 242 ? 13.234 4.124 -18.518 1.00 96.00 242 LEU A C 1
ATOM 1897 O O . LEU A 1 242 ? 14.037 3.798 -17.642 1.00 96.00 242 LEU A O 1
ATOM 1901 N N . GLN A 1 243 ? 13.158 5.373 -18.979 1.00 93.94 243 GLN A N 1
ATOM 1902 C CA . GLN A 1 243 ? 13.946 6.468 -18.412 1.00 93.94 243 GLN A CA 1
ATOM 1903 C C . GLN A 1 243 ? 13.189 7.075 -17.229 1.00 93.94 243 GLN A C 1
ATOM 1905 O O . GLN A 1 243 ? 12.255 7.860 -17.401 1.00 93.94 243 GLN A O 1
ATOM 1910 N N . MET A 1 244 ? 13.580 6.665 -16.022 1.00 90.88 244 MET A N 1
ATOM 1911 C CA . MET A 1 244 ? 12.985 7.153 -14.778 1.00 90.88 244 MET A CA 1
ATOM 1912 C C . MET A 1 244 ? 13.259 8.659 -14.593 1.00 90.88 244 MET A C 1
ATOM 1914 O O . MET A 1 244 ? 14.332 9.120 -14.980 1.00 90.88 244 MET A O 1
ATOM 1918 N N . PRO A 1 245 ? 12.336 9.438 -13.997 1.00 88.56 245 PRO A N 1
ATOM 1919 C CA . PRO A 1 245 ? 12.562 10.860 -13.738 1.00 88.56 245 PRO A CA 1
ATOM 1920 C C . PRO A 1 245 ? 13.774 11.118 -12.824 1.00 88.56 245 PRO A C 1
ATOM 1922 O O . PRO A 1 245 ? 13.929 10.459 -11.800 1.00 88.56 245 PRO A O 1
ATOM 1925 N N . ASP A 1 246 ? 14.584 12.136 -13.135 1.00 79.88 246 ASP A N 1
ATOM 1926 C CA . ASP A 1 246 ? 15.839 12.421 -12.411 1.00 79.88 246 ASP A CA 1
ATOM 1927 C C . ASP A 1 246 ? 15.641 12.801 -10.930 1.00 79.88 246 ASP A C 1
ATOM 1929 O O . ASP A 1 246 ? 16.474 12.498 -10.078 1.00 79.88 246 ASP A O 1
ATOM 1933 N N . LEU A 1 247 ? 14.539 13.484 -10.605 1.00 81.19 247 LEU A N 1
ATOM 1934 C CA . LEU A 1 247 ? 14.279 14.051 -9.273 1.00 81.19 247 LEU A CA 1
ATOM 1935 C C . LEU A 1 247 ? 13.312 13.199 -8.440 1.00 81.19 247 LEU A C 1
ATOM 1937 O O . LEU A 1 247 ? 12.446 13.724 -7.738 1.00 81.19 247 LEU A O 1
ATOM 1941 N N . MET A 1 248 ? 13.443 11.875 -8.518 1.00 85.88 248 MET A N 1
ATOM 1942 C CA . MET A 1 248 ? 12.698 10.975 -7.639 1.00 85.88 248 MET A CA 1
ATOM 1943 C C . MET A 1 248 ? 13.204 11.071 -6.196 1.00 85.88 248 MET A C 1
ATOM 1945 O O . MET A 1 248 ? 14.407 11.049 -5.933 1.00 85.88 248 MET A O 1
ATOM 1949 N N . THR A 1 249 ? 12.280 11.120 -5.238 1.00 88.56 249 THR A N 1
ATOM 1950 C CA . THR A 1 249 ? 12.605 10.969 -3.813 1.00 88.56 249 THR A CA 1
ATOM 1951 C C . THR A 1 249 ? 12.634 9.488 -3.435 1.00 88.56 249 THR A C 1
ATOM 1953 O O . THR A 1 249 ? 11.875 8.717 -4.021 1.00 88.56 249 THR A O 1
ATOM 1956 N N . PRO A 1 250 ? 13.433 9.055 -2.449 1.00 90.25 250 PRO A N 1
ATOM 1957 C CA . PRO A 1 250 ? 13.342 7.689 -1.942 1.00 90.25 250 PRO A CA 1
ATOM 1958 C C . PRO A 1 250 ? 11.914 7.332 -1.506 1.00 90.25 250 PRO A C 1
ATOM 1960 O O . PRO A 1 250 ? 11.203 8.184 -0.966 1.00 90.25 250 PRO A O 1
ATOM 1963 N N . GLY A 1 251 ? 11.490 6.094 -1.752 1.00 92.69 251 GLY A N 1
ATOM 1964 C CA . GLY A 1 251 ? 10.153 5.613 -1.411 1.00 92.69 251 GLY A CA 1
ATOM 1965 C C . GLY A 1 251 ? 9.628 4.528 -2.346 1.00 92.69 251 GLY A C 1
ATOM 1966 O O . GLY A 1 251 ? 10.337 4.031 -3.222 1.00 92.69 251 GLY A O 1
ATOM 1967 N N . TYR A 1 252 ? 8.360 4.175 -2.153 1.00 96.94 252 TYR A N 1
ATOM 1968 C CA . TYR A 1 252 ? 7.672 3.160 -2.945 1.00 96.94 252 TYR A CA 1
ATOM 1969 C C . TYR A 1 252 ? 7.031 3.748 -4.197 1.00 96.94 252 TYR A C 1
ATOM 1971 O O . TYR A 1 252 ? 6.408 4.810 -4.140 1.00 96.94 252 TYR A O 1
ATOM 1979 N N . TYR A 1 253 ? 7.156 3.021 -5.308 1.00 96.88 253 TYR A N 1
ATOM 1980 C CA . TYR A 1 253 ? 6.638 3.427 -6.609 1.00 96.88 253 TYR A CA 1
ATOM 1981 C C . TYR A 1 253 ? 5.916 2.279 -7.313 1.00 96.88 253 TYR A C 1
ATOM 1983 O O . TYR A 1 253 ? 6.530 1.238 -7.532 1.00 96.88 253 TYR A O 1
ATOM 1991 N N . ASP A 1 254 ? 4.653 2.479 -7.697 1.00 97.56 254 ASP A N 1
ATOM 1992 C CA . ASP A 1 254 ? 3.935 1.597 -8.629 1.00 97.56 254 ASP A CA 1
ATOM 1993 C C . ASP A 1 254 ? 4.111 2.113 -10.063 1.00 97.56 254 ASP A C 1
ATOM 1995 O O . ASP A 1 254 ? 3.935 3.306 -10.339 1.00 97.56 254 ASP A O 1
ATOM 1999 N N . ILE A 1 255 ? 4.474 1.213 -10.976 1.00 96.00 255 ILE A N 1
ATOM 2000 C CA . ILE A 1 255 ? 4.669 1.513 -12.393 1.00 96.00 255 ILE A CA 1
ATOM 2001 C C . ILE A 1 255 ? 3.511 0.902 -13.178 1.00 96.00 255 ILE A C 1
ATOM 2003 O O . ILE A 1 255 ? 3.414 -0.313 -13.329 1.00 96.00 255 ILE A O 1
ATOM 2007 N N . ASP A 1 256 ? 2.637 1.764 -13.689 1.00 94.50 256 ASP A N 1
ATOM 2008 C CA . ASP A 1 256 ? 1.482 1.409 -14.518 1.00 94.50 256 ASP A CA 1
ATOM 2009 C C . ASP A 1 256 ? 0.610 0.280 -13.934 1.00 94.50 256 ASP A C 1
ATOM 2011 O O . ASP A 1 256 ? 0.181 -0.635 -14.635 1.00 94.50 256 ASP A O 1
ATOM 2015 N N . ASN A 1 257 ? 0.394 0.314 -12.612 1.00 95.94 257 ASN A N 1
ATOM 2016 C CA . ASN A 1 257 ? -0.353 -0.702 -11.863 1.00 95.94 257 ASN A CA 1
ATOM 2017 C C . ASN A 1 257 ? 0.244 -2.125 -11.964 1.00 95.94 257 ASN A C 1
ATOM 2019 O O . ASN A 1 257 ? -0.407 -3.100 -11.588 1.00 95.94 257 ASN A O 1
ATOM 2023 N N . SER A 1 258 ? 1.489 -2.261 -12.425 1.00 94.88 258 SER A N 1
ATOM 2024 C CA . SER A 1 258 ? 2.187 -3.546 -12.546 1.00 94.88 258 SER A CA 1
ATOM 2025 C C . SER A 1 258 ? 2.768 -4.029 -11.214 1.00 94.88 258 SER A C 1
ATOM 2027 O O . SER A 1 258 ? 3.171 -5.185 -11.110 1.00 94.88 258 SER A O 1
ATOM 2029 N N . GLY A 1 259 ? 2.801 -3.164 -10.196 1.00 95.62 259 GLY A N 1
ATOM 2030 C CA . GLY A 1 259 ? 3.314 -3.479 -8.866 1.00 95.62 259 GLY A CA 1
ATOM 2031 C C . GLY A 1 259 ? 4.384 -2.498 -8.404 1.00 95.62 259 GLY A C 1
ATOM 2032 O O . GLY A 1 259 ? 4.837 -1.628 -9.148 1.00 95.62 259 GLY A O 1
ATOM 2033 N N . VAL A 1 260 ? 4.774 -2.654 -7.144 1.00 97.12 260 VAL A N 1
ATOM 2034 C CA . VAL A 1 260 ? 5.581 -1.699 -6.395 1.00 97.12 260 VAL A CA 1
ATOM 2035 C C . VAL A 1 260 ? 7.056 -2.092 -6.381 1.00 97.12 260 VAL A C 1
ATOM 2037 O O . VAL A 1 260 ? 7.410 -3.257 -6.185 1.00 97.12 260 VAL A O 1
ATOM 2040 N N . VAL A 1 261 ? 7.920 -1.091 -6.539 1.00 96.12 261 VAL A N 1
ATOM 2041 C CA . VAL A 1 261 ? 9.365 -1.163 -6.292 1.00 96.12 261 VAL A CA 1
ATOM 2042 C C . VAL A 1 261 ? 9.761 -0.177 -5.190 1.00 96.12 261 VAL A C 1
ATOM 2044 O O . VAL A 1 261 ? 9.120 0.861 -5.013 1.00 96.12 261 VAL A O 1
ATOM 2047 N N . ASN A 1 262 ? 10.836 -0.473 -4.460 1.00 95.25 262 ASN A N 1
ATOM 2048 C CA . ASN A 1 262 ? 11.404 0.416 -3.447 1.00 95.25 262 ASN A CA 1
ATOM 2049 C C . ASN A 1 262 ? 12.607 1.177 -4.001 1.00 95.25 262 ASN A C 1
ATOM 2051 O O . ASN A 1 262 ? 13.669 0.590 -4.185 1.00 95.25 262 ASN A O 1
ATOM 2055 N N . TYR A 1 263 ? 12.469 2.473 -4.257 1.00 92.25 263 TYR A N 1
ATOM 2056 C CA . TYR A 1 263 ? 13.582 3.305 -4.694 1.00 92.25 263 TYR A CA 1
ATOM 2057 C C . TYR A 1 263 ? 14.333 3.888 -3.497 1.00 92.25 263 TYR A C 1
ATOM 2059 O O . TYR A 1 263 ? 13.759 4.627 -2.700 1.00 92.25 263 TYR A O 1
ATOM 2067 N N . THR A 1 264 ? 15.636 3.629 -3.394 1.00 89.38 264 THR A N 1
ATOM 2068 C CA . THR A 1 264 ? 16.450 4.129 -2.268 1.00 89.38 264 THR A CA 1
ATOM 2069 C C . THR A 1 264 ? 17.133 5.467 -2.541 1.00 89.38 264 THR A C 1
ATOM 2071 O O . THR A 1 264 ? 17.827 5.977 -1.666 1.00 89.38 264 THR A O 1
ATOM 2074 N N . GLY A 1 265 ? 16.963 6.048 -3.731 1.00 81.38 265 GLY A N 1
ATOM 2075 C CA . GLY A 1 265 ? 17.651 7.280 -4.122 1.00 81.38 265 GLY A CA 1
ATOM 2076 C C . GLY A 1 265 ? 18.971 7.063 -4.865 1.00 81.38 265 GLY A C 1
ATOM 2077 O O . GLY A 1 265 ? 19.423 5.938 -5.108 1.00 81.38 265 GLY A O 1
ATOM 2078 N N . ILE A 1 266 ? 19.596 8.188 -5.212 1.00 68.62 266 ILE A N 1
ATOM 2079 C CA . ILE A 1 266 ? 20.964 8.255 -5.720 1.00 68.62 266 ILE A CA 1
ATOM 2080 C C . ILE A 1 266 ? 21.887 8.247 -4.506 1.00 68.62 266 ILE A C 1
ATOM 2082 O O . ILE A 1 266 ? 21.866 9.189 -3.719 1.00 68.62 266 ILE A O 1
ATOM 2086 N N . LEU A 1 267 ? 22.691 7.194 -4.349 1.00 54.16 267 LEU A N 1
ATOM 2087 C CA . LEU A 1 267 ? 23.811 7.235 -3.413 1.00 54.16 267 LEU A CA 1
ATOM 2088 C C . LEU A 1 267 ? 24.747 8.355 -3.884 1.00 54.16 267 LEU A C 1
ATOM 2090 O O . LEU A 1 267 ? 25.354 8.249 -4.953 1.00 54.16 267 LEU A O 1
ATOM 2094 N N . GLU A 1 268 ? 24.831 9.451 -3.130 1.00 48.41 268 GLU A N 1
ATOM 2095 C CA . GLU A 1 268 ? 25.925 10.399 -3.309 1.00 48.41 268 GLU A CA 1
ATOM 2096 C C . GLU A 1 268 ? 27.228 9.647 -3.017 1.00 48.41 268 GLU A C 1
ATOM 2098 O O . GLU A 1 268 ? 27.313 8.883 -2.056 1.00 48.41 268 GLU A O 1
ATOM 2103 N N . ASN A 1 269 ? 28.238 9.811 -3.875 1.00 39.88 269 ASN A N 1
ATOM 2104 C CA . ASN A 1 269 ? 29.550 9.187 -3.700 1.00 39.88 269 ASN A CA 1
ATOM 2105 C C . ASN A 1 269 ? 30.095 9.479 -2.288 1.00 39.88 269 ASN A C 1
ATOM 2107 O O . ASN A 1 269 ? 30.608 10.570 -2.038 1.00 39.88 269 ASN A O 1
ATOM 2111 N N . GLY A 1 270 ? 29.998 8.508 -1.378 1.00 43.91 270 GLY A N 1
ATOM 2112 C CA . GLY A 1 270 ? 30.310 8.715 0.037 1.00 43.91 270 GLY A CA 1
ATOM 2113 C C . GLY A 1 270 ? 30.068 7.507 0.939 1.00 43.91 270 GLY A C 1
ATOM 2114 O O . GLY A 1 270 ? 30.791 7.366 1.924 1.00 43.91 270 GLY A O 1
ATOM 2115 N N . ASP A 1 271 ? 29.161 6.601 0.572 1.00 39.56 271 ASP A N 1
ATOM 2116 C CA . ASP A 1 271 ? 28.971 5.344 1.302 1.00 39.56 271 ASP A CA 1
ATOM 2117 C C . ASP A 1 271 ? 30.080 4.347 0.930 1.00 39.56 271 ASP A C 1
ATOM 2119 O O . ASP A 1 271 ? 29.981 3.574 -0.027 1.00 39.56 271 ASP A O 1
ATOM 2123 N N . LYS A 1 272 ? 31.193 4.458 1.662 1.00 35.47 272 LYS A N 1
ATOM 2124 C CA . LYS A 1 272 ? 32.258 3.454 1.758 1.00 35.47 272 LYS A CA 1
ATOM 2125 C C . LYS A 1 272 ? 31.955 2.444 2.852 1.00 35.47 272 LYS A C 1
ATOM 2127 O O . LYS A 1 272 ? 31.493 2.880 3.928 1.00 35.47 272 LYS A O 1
#

Sequence (272 aa):
MLIKHQIRKKKGKLLAIGVAMGLMSCTITGCSAIIQQEEVVLDIPEYKESDLPDGVFLKVDDTFYAPYNEGKTYGQTAMNSSPDRVIWYLEGEEKHIPTFKNGYQIVYKNKSELPDQFSLEGFEYVCDSVGIKDIRLDDKGRYTLYAATLKEGSDAETALQDLIGDTSVILDNVDGNPVNSNIITRTGSINGLELGKTYTLGFYIGTEYRECQVKADTQIYVSKSVNTIVHYELTKSGYMILQMPDLMTPGYYDIDNSGVVNYTGILENGDK

Radius of gyration: 24.42 Å; chains: 1; bounding box: 68×53×63 Å

Secondary structure (DSSP, 8-state):
-----------PPP-------------------------------EE-TTT--SEEEEEETTEEEPPB--SBS--S--SS--TT-EEEEETTGGGGS-EE-TT-EEEEE-SS---S-EEEEEEEEEEEESSB---EE-TTS-EEE-GGGBPTTSHHHHHHHHHHTTS-EEEEEETTEEP-TTSB-TTS-B-SB-TT-EEEEEEEETTEEEEEEEE--EEEEEEEEEEEE--EEE-TTS-EEE---TTPPSEEEEETTS-EEEE-----TT--